Protein AF-A0A968HNG5-F1 (afdb_monomer)

Structure (mmCIF, N/CA/C/O backbone):
data_AF-A0A968HNG5-F1
#
_entry.id   AF-A0A968HNG5-F1
#
loop_
_atom_site.group_PDB
_atom_site.id
_atom_site.type_symbol
_atom_site.label_atom_id
_atom_site.label_alt_id
_atom_site.label_comp_id
_atom_site.label_asym_id
_atom_site.label_entity_id
_atom_site.label_seq_id
_atom_site.pdbx_PDB_ins_code
_atom_site.Cartn_x
_atom_site.Cartn_y
_atom_site.Cartn_z
_atom_site.occupancy
_atom_site.B_iso_or_equiv
_atom_site.auth_seq_id
_atom_site.auth_comp_id
_atom_site.auth_asym_id
_atom_site.auth_atom_id
_atom_site.pdbx_PDB_model_num
ATOM 1 N N . MET A 1 1 ? 0.577 -10.986 4.686 1.00 75.06 1 MET A N 1
ATOM 2 C CA . MET A 1 1 ? 0.244 -10.518 3.315 1.00 75.06 1 MET A CA 1
ATOM 3 C C . MET A 1 1 ? -0.273 -9.086 3.398 1.00 75.06 1 MET A C 1
ATOM 5 O O . MET A 1 1 ? -0.909 -8.774 4.394 1.00 75.06 1 MET A O 1
ATOM 9 N N . GLN A 1 2 ? 0.005 -8.209 2.430 1.00 82.81 2 GLN A N 1
ATOM 10 C CA . GLN A 1 2 ? -0.580 -6.858 2.382 1.00 82.81 2 GLN A CA 1
ATOM 11 C C . GLN A 1 2 ? -1.405 -6.693 1.110 1.00 82.81 2 GLN A C 1
ATOM 13 O O . GLN A 1 2 ? -0.966 -7.151 0.059 1.00 82.81 2 GLN A O 1
ATOM 18 N N . ALA A 1 3 ? -2.570 -6.056 1.202 1.00 82.12 3 ALA A N 1
ATOM 19 C CA . ALA A 1 3 ? -3.468 -5.887 0.063 1.00 82.12 3 ALA A CA 1
ATOM 20 C C . ALA A 1 3 ? -4.192 -4.529 0.092 1.00 82.12 3 ALA A C 1
ATOM 22 O O . ALA A 1 3 ? -4.273 -3.874 1.137 1.00 82.12 3 ALA A O 1
ATOM 23 N N . ASP A 1 4 ? -4.673 -4.080 -1.067 1.00 80.81 4 ASP A N 1
ATOM 24 C CA . ASP A 1 4 ? -5.430 -2.828 -1.187 1.00 80.81 4 ASP A CA 1
ATOM 25 C C . ASP A 1 4 ? -6.896 -2.983 -0.765 1.00 80.81 4 ASP A C 1
ATOM 27 O O . ASP A 1 4 ? -7.401 -4.080 -0.557 1.00 80.81 4 ASP A O 1
ATOM 31 N N . THR A 1 5 ? -7.579 -1.850 -0.713 1.00 80.50 5 THR A N 1
ATOM 32 C CA . THR A 1 5 ? -9.015 -1.658 -0.534 1.00 80.50 5 THR A CA 1
ATOM 33 C C . THR A 1 5 ? -9.862 -2.527 -1.456 1.00 80.50 5 THR A C 1
ATOM 35 O O . THR A 1 5 ? -10.917 -2.994 -1.036 1.00 80.50 5 THR A O 1
ATOM 38 N N . GLU A 1 6 ? -9.397 -2.799 -2.676 1.00 81.62 6 GLU A N 1
ATOM 39 C CA . GLU A 1 6 ? -10.088 -3.685 -3.624 1.00 81.62 6 GLU A CA 1
ATOM 40 C C . GLU A 1 6 ? -10.152 -5.141 -3.137 1.00 81.62 6 GLU A C 1
ATOM 42 O O . GLU A 1 6 ? -11.117 -5.850 -3.411 1.00 81.62 6 GLU A O 1
ATOM 47 N N . PHE A 1 7 ? -9.189 -5.565 -2.316 1.00 80.31 7 PHE A N 1
ATOM 48 C CA . PHE A 1 7 ? -9.196 -6.865 -1.642 1.00 80.31 7 PHE A CA 1
ATOM 49 C C . PHE A 1 7 ? -9.997 -6.837 -0.329 1.00 80.31 7 PHE A C 1
ATOM 51 O O . PHE A 1 7 ? -9.948 -7.774 0.461 1.00 80.31 7 PHE A O 1
ATOM 58 N N . GLY A 1 8 ? -10.759 -5.769 -0.077 1.00 79.56 8 GLY A N 1
ATOM 59 C CA . GLY A 1 8 ? -11.612 -5.603 1.098 1.00 79.56 8 GLY A CA 1
ATOM 60 C C . GLY A 1 8 ? -12.911 -6.424 1.078 1.00 79.56 8 GLY A C 1
ATOM 61 O O . GLY A 1 8 ? -13.819 -6.143 1.863 1.00 79.56 8 GLY A O 1
ATOM 62 N N . THR A 1 9 ? -13.050 -7.386 0.164 1.00 86.50 9 THR A N 1
ATOM 63 C CA . THR A 1 9 ? -14.263 -8.191 -0.021 1.00 86.50 9 THR A CA 1
ATOM 64 C C . THR A 1 9 ? -14.386 -9.300 1.023 1.00 86.50 9 THR A C 1
ATOM 66 O O . THR A 1 9 ? -13.401 -9.876 1.479 1.00 86.50 9 THR A O 1
ATOM 69 N N . VAL A 1 10 ? -15.629 -9.641 1.381 1.00 87.62 10 VAL A N 1
ATOM 70 C CA . VAL A 1 10 ? -15.931 -10.715 2.347 1.00 87.62 10 VAL A CA 1
ATOM 71 C C . VAL A 1 10 ? -15.349 -12.053 1.886 1.00 87.62 10 VAL A C 1
ATOM 73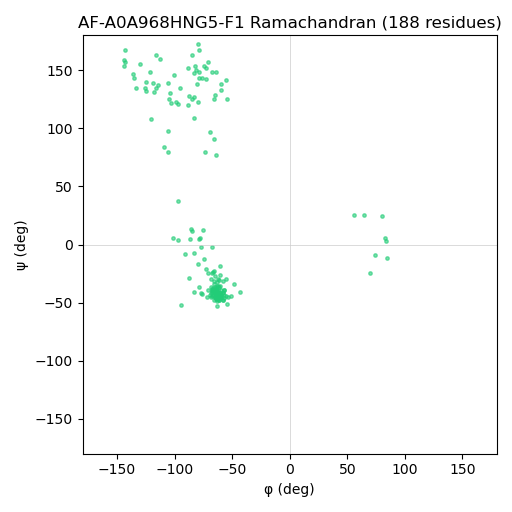 O O . VAL A 1 10 ? -14.747 -12.774 2.675 1.00 87.62 10 VAL A O 1
ATOM 76 N N . SER A 1 11 ? -15.467 -12.360 0.591 1.00 88.50 11 SER A N 1
ATOM 77 C CA . SER A 1 11 ? -14.929 -13.587 -0.000 1.00 88.50 11 SER A CA 1
ATOM 78 C C . SER A 1 11 ? -13.412 -13.697 0.156 1.00 88.50 11 SER A C 1
ATOM 80 O O . SER A 1 11 ? -12.921 -14.771 0.501 1.00 88.50 11 SER A O 1
ATOM 82 N N . PHE A 1 12 ? -12.674 -12.598 -0.033 1.00 89.06 12 PHE A N 1
ATOM 83 C CA . PHE A 1 12 ? -11.226 -12.567 0.167 1.00 89.06 12 PHE A CA 1
ATOM 84 C C . PHE A 1 12 ? -10.859 -12.849 1.624 1.00 89.06 12 PHE A C 1
ATOM 86 O O . PHE A 1 12 ? -10.023 -13.710 1.897 1.00 89.06 12 PHE A O 1
ATOM 93 N N . PHE A 1 13 ? -11.516 -12.166 2.563 1.00 88.56 13 PHE A N 1
ATOM 94 C CA . PHE A 1 13 ? -11.281 -12.364 3.990 1.00 88.56 13 PHE A CA 1
ATOM 95 C C . PHE A 1 13 ? -11.571 -13.804 4.422 1.00 88.56 13 PHE A C 1
ATOM 97 O O . PHE A 1 13 ? -10.713 -14.413 5.059 1.00 88.56 13 PHE A O 1
ATOM 104 N N . ASN A 1 14 ? -12.692 -14.381 3.986 1.00 88.81 14 ASN A N 1
ATOM 105 C CA . ASN A 1 14 ? -13.047 -15.766 4.293 1.00 88.81 14 ASN A CA 1
ATOM 106 C C . ASN A 1 14 ? -12.047 -16.768 3.695 1.00 88.81 14 ASN A C 1
ATOM 108 O O . ASN A 1 14 ? -11.655 -17.721 4.366 1.00 88.81 14 ASN A O 1
ATOM 112 N N . ALA A 1 15 ? -11.601 -16.560 2.453 1.00 89.25 15 ALA A N 1
ATOM 113 C CA . ALA A 1 15 ? -10.604 -17.422 1.814 1.00 89.25 15 ALA A CA 1
ATOM 114 C C . ALA A 1 15 ? -9.261 -17.385 2.558 1.00 89.25 15 ALA A C 1
ATOM 116 O O . ALA A 1 15 ? -8.651 -18.418 2.836 1.00 89.25 15 ALA A O 1
ATOM 117 N N . VAL A 1 16 ? -8.823 -16.187 2.932 1.00 89.19 16 VAL A N 1
ATOM 118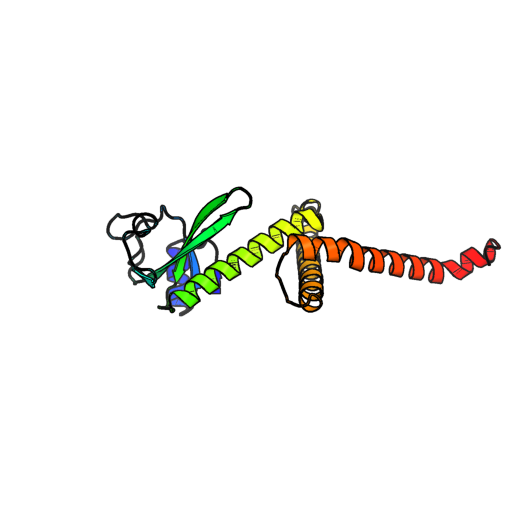 C CA . VAL A 1 16 ? -7.582 -15.971 3.671 1.00 89.19 16 VAL A CA 1
ATOM 119 C C . VAL A 1 16 ? -7.664 -16.540 5.092 1.00 89.19 16 VAL A C 1
ATOM 121 O O . VAL A 1 16 ? -6.702 -17.158 5.553 1.00 89.19 16 VAL A O 1
ATOM 124 N N . HIS A 1 17 ? -8.800 -16.367 5.767 1.00 86.00 17 HIS A N 1
ATOM 125 C CA . HIS A 1 17 ? -9.032 -16.907 7.102 1.00 86.00 17 HIS A CA 1
ATOM 126 C C . HIS A 1 17 ? -8.988 -18.439 7.100 1.00 86.00 17 HIS A C 1
ATOM 128 O O . HIS A 1 17 ? -8.271 -19.020 7.911 1.00 86.00 17 HIS A O 1
ATOM 134 N N . LYS A 1 18 ? -9.633 -19.093 6.119 1.00 87.75 18 LYS A N 1
ATOM 135 C CA . LYS A 1 18 ? -9.543 -20.553 5.919 1.00 87.75 18 LYS A CA 1
ATOM 136 C C . LYS A 1 18 ? -8.104 -21.033 5.734 1.00 87.75 18 LYS A C 1
ATOM 138 O O . LY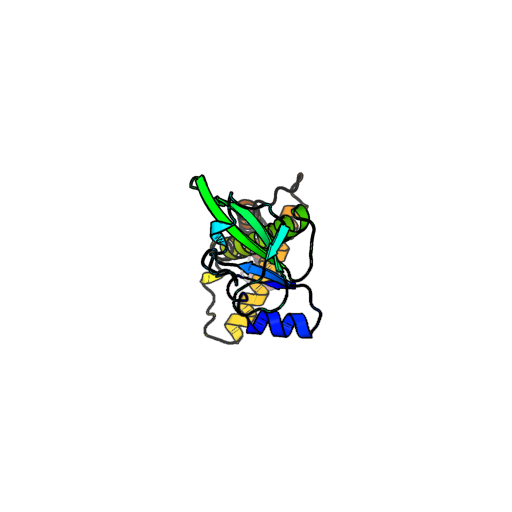S A 1 18 ? -7.728 -22.070 6.265 1.00 87.75 18 LYS A O 1
ATOM 143 N N . GLY A 1 19 ? -7.288 -20.270 5.011 1.00 85.44 19 GLY A N 1
ATOM 144 C CA . GLY A 1 19 ? -5.871 -20.580 4.821 1.00 85.44 19 GLY A CA 1
ATOM 145 C C . GLY A 1 19 ? -4.964 -20.215 6.005 1.00 85.44 19 GLY A C 1
ATOM 146 O O . GLY A 1 19 ? -3.751 -20.332 5.875 1.00 85.44 19 GLY A O 1
ATOM 147 N N . SER A 1 20 ? -5.507 -19.742 7.136 1.00 85.56 20 SER A N 1
ATOM 148 C CA . SER A 1 20 ? -4.741 -19.269 8.302 1.00 85.56 20 SER A CA 1
ATOM 149 C C . SER A 1 20 ? -3.723 -18.159 7.991 1.00 85.56 20 SER A C 1
ATOM 151 O O . SER A 1 20 ? -2.743 -17.964 8.720 1.00 85.56 20 SER A O 1
ATOM 153 N N . TRP A 1 21 ? -3.947 -17.382 6.926 1.00 87.00 21 TRP A N 1
ATOM 154 C CA . TRP A 1 21 ? -3.068 -16.263 6.594 1.00 87.00 21 TRP A CA 1
ATOM 155 C C . TRP A 1 21 ? -3.429 -15.024 7.416 1.00 87.00 21 TRP A C 1
ATOM 157 O O . TRP A 1 21 ? -4.569 -14.807 7.830 1.00 87.00 21 TRP A O 1
ATOM 167 N N . ARG A 1 22 ? -2.429 -14.164 7.626 1.00 89.44 22 ARG A N 1
ATOM 168 C CA . ARG A 1 22 ? -2.565 -12.889 8.344 1.00 89.44 22 ARG A CA 1
ATOM 169 C C . ARG A 1 22 ? -2.451 -11.736 7.338 1.00 89.44 22 ARG A C 1
ATOM 171 O O . ARG A 1 22 ? -1.335 -11.259 7.075 1.00 89.44 22 ARG A O 1
ATOM 178 N N . PRO A 1 23 ? -3.545 -11.350 6.655 1.00 89.06 23 PRO A N 1
ATOM 179 C CA . PRO A 1 23 ? -3.532 -10.246 5.726 1.00 89.06 23 PRO A CA 1
ATOM 180 C C . PRO A 1 23 ? -3.667 -8.933 6.494 1.00 89.06 23 PRO A C 1
ATOM 182 O O . PRO A 1 23 ? -4.312 -8.848 7.538 1.00 89.06 23 PRO A O 1
ATOM 185 N N . VAL A 1 24 ? -3.071 -7.897 5.927 1.00 89.75 24 VAL A N 1
ATOM 186 C CA . VAL A 1 24 ? -3.254 -6.512 6.329 1.00 89.75 24 VAL A CA 1
ATOM 187 C C . VAL A 1 24 ? -3.783 -5.780 5.108 1.00 89.75 24 VAL A C 1
ATOM 189 O O . VAL A 1 24 ? -3.068 -5.612 4.120 1.00 89.75 24 VAL A O 1
ATOM 192 N N . VAL A 1 25 ? -5.056 -5.409 5.151 1.00 90.25 25 VAL A N 1
ATOM 193 C CA . VAL A 1 25 ? -5.812 -4.935 3.989 1.00 90.25 25 VAL A CA 1
ATOM 194 C C . VAL A 1 25 ? -6.225 -3.487 4.217 1.00 90.25 25 VAL A C 1
ATOM 196 O O . VAL A 1 25 ? -6.675 -3.128 5.308 1.00 90.25 25 VAL A O 1
ATOM 199 N N . GLY A 1 26 ? -6.049 -2.637 3.207 1.00 89.88 26 GLY A N 1
ATOM 200 C CA . GLY A 1 26 ? -6.643 -1.300 3.210 1.00 89.88 26 GLY A CA 1
ATOM 201 C C . GLY A 1 26 ? -8.171 -1.386 3.202 1.00 89.88 26 GLY A C 1
ATOM 202 O O . GLY A 1 26 ? -8.733 -2.321 2.648 1.00 89.88 26 GLY A O 1
ATOM 203 N N . MET A 1 27 ? -8.867 -0.431 3.810 1.00 88.81 27 MET A N 1
ATOM 204 C CA . MET A 1 27 ? -10.325 -0.356 3.699 1.00 88.81 27 MET A CA 1
ATOM 205 C C . MET A 1 27 ? -10.821 1.062 3.455 1.00 88.81 27 MET A C 1
ATOM 207 O O . MET A 1 27 ? -10.262 2.041 3.954 1.00 88.81 27 MET A O 1
ATOM 211 N N . GLY A 1 28 ? -11.910 1.151 2.691 1.00 88.00 28 GLY A N 1
ATOM 212 C CA . GLY A 1 28 ? -12.651 2.388 2.496 1.00 88.00 28 GLY A CA 1
ATOM 213 C C . GLY A 1 28 ? -13.432 2.748 3.7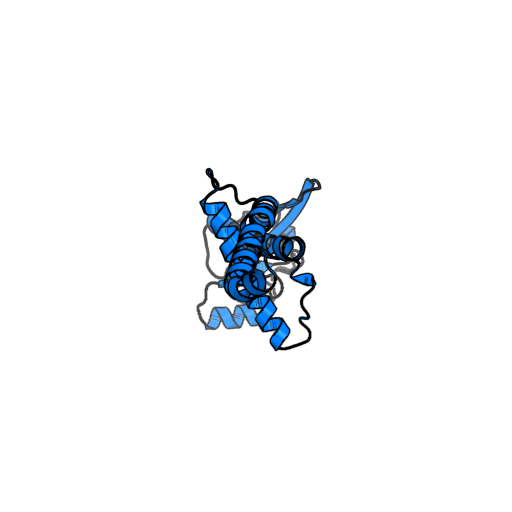58 1.00 88.00 28 GLY A C 1
ATOM 214 O O . GLY A 1 28 ? -13.993 1.872 4.416 1.00 88.00 28 GLY A O 1
ATOM 215 N N . GLY A 1 29 ? -13.501 4.042 4.078 1.00 86.56 29 GLY A N 1
ATOM 216 C CA . GLY A 1 29 ? -14.228 4.539 5.255 1.00 86.56 29 GLY A CA 1
ATOM 217 C C . GLY A 1 29 ? -15.727 4.216 5.240 1.00 86.56 29 GLY A C 1
ATOM 218 O O . GLY A 1 29 ? -16.323 4.040 6.297 1.00 86.56 29 GLY A O 1
ATOM 219 N N . ASN A 1 30 ? -16.309 4.046 4.050 1.00 88.56 30 ASN A N 1
ATOM 220 C CA . ASN A 1 30 ? -17.729 3.734 3.858 1.00 88.56 30 ASN A CA 1
ATOM 221 C C . AS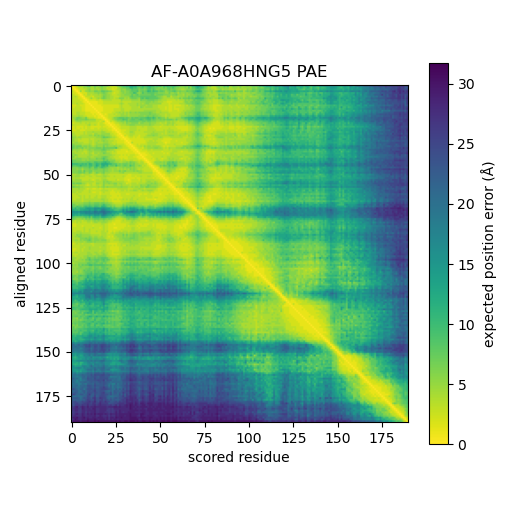N A 1 30 ? -18.068 2.258 4.141 1.00 88.56 30 ASN A C 1
ATOM 223 O O . ASN A 1 30 ? -19.223 1.853 4.007 1.00 88.56 30 ASN A O 1
ATOM 227 N N . ARG A 1 31 ? -17.077 1.415 4.475 1.00 89.31 31 ARG A N 1
ATOM 228 C CA . ARG A 1 31 ? -17.337 0.014 4.817 1.00 89.31 31 ARG A CA 1
ATOM 229 C C . ARG A 1 31 ? -18.164 -0.048 6.100 1.00 89.31 31 ARG A C 1
ATOM 231 O O . ARG A 1 31 ? -17.775 0.527 7.114 1.00 89.31 31 ARG A O 1
ATOM 238 N N . LYS A 1 32 ? -19.270 -0.790 6.053 1.00 91.94 32 LYS A N 1
ATOM 239 C CA . LYS A 1 32 ? -20.154 -0.984 7.202 1.00 91.94 32 LYS A CA 1
ATOM 240 C C . LYS A 1 32 ? -19.625 -2.044 8.167 1.00 91.94 32 LYS A C 1
ATOM 242 O O . LYS A 1 32 ? -19.140 -3.104 7.754 1.00 91.94 32 LYS A O 1
ATOM 247 N N . LEU A 1 33 ? -19.749 -1.740 9.449 1.00 90.94 33 LEU A N 1
ATOM 248 C CA . LEU A 1 33 ? -19.638 -2.674 10.560 1.00 90.94 33 LEU A CA 1
ATOM 249 C C . LEU A 1 33 ? -20.944 -3.476 10.696 1.00 90.94 33 LEU A C 1
ATOM 251 O O . LEU A 1 33 ? -21.959 -3.126 10.089 1.00 90.94 33 LEU A O 1
ATOM 255 N N . GLN A 1 34 ? -20.933 -4.550 11.487 1.00 89.56 34 GLN A N 1
ATOM 256 C CA . GLN A 1 34 ? -22.157 -5.309 11.782 1.00 89.56 34 GLN A CA 1
ATOM 257 C C . GLN A 1 34 ? -23.213 -4.476 12.525 1.00 89.56 34 GLN A C 1
ATOM 259 O O . GLN A 1 34 ? -24.403 -4.689 12.327 1.00 89.56 34 GLN A O 1
ATOM 264 N N . ASP A 1 35 ? -22.790 -3.498 13.327 1.00 85.94 35 ASP A N 1
ATOM 265 C CA . ASP A 1 35 ? -23.676 -2.598 14.078 1.00 85.94 35 ASP A CA 1
ATOM 266 C C . ASP A 1 35 ? -24.303 -1.480 13.217 1.00 85.94 35 ASP A C 1
ATOM 268 O O . ASP A 1 35 ? -24.975 -0.590 13.732 1.00 85.94 35 ASP A O 1
ATOM 272 N N . GLY A 1 36 ? -24.075 -1.504 11.899 1.00 86.38 36 GLY A N 1
ATOM 273 C CA . GLY A 1 36 ? -24.612 -0.533 10.949 1.00 86.38 36 GLY A CA 1
ATOM 274 C C . GLY A 1 36 ? -23.794 0.753 10.808 1.00 86.38 36 GLY A C 1
ATOM 275 O O . GLY A 1 36 ? -24.015 1.486 9.840 1.00 86.38 36 GLY A O 1
ATOM 276 N N . ARG A 1 37 ? -22.817 1.012 11.690 1.00 89.88 37 ARG A N 1
ATOM 277 C CA . ARG A 1 37 ? -21.915 2.168 11.573 1.00 89.88 37 ARG A CA 1
ATOM 278 C C . ARG A 1 37 ? -20.939 1.997 10.415 1.00 89.88 37 ARG A C 1
ATOM 280 O O . ARG A 1 37 ? -20.626 0.882 9.991 1.00 89.88 37 ARG A O 1
ATOM 287 N N . CYS A 1 38 ? -20.414 3.105 9.913 1.00 91.19 38 CYS A N 1
ATOM 288 C CA . CYS A 1 38 ? -19.328 3.104 8.946 1.00 91.19 38 CYS A CA 1
ATOM 289 C C . CYS A 1 38 ? -17.969 3.094 9.655 1.00 91.19 38 CYS A C 1
ATOM 291 O O . CYS A 1 38 ? -17.789 3.632 10.746 1.00 91.19 38 CYS A O 1
ATOM 293 N N . LEU A 1 39 ? -16.959 2.538 8.990 1.00 88.50 39 LEU A N 1
ATOM 294 C CA . LEU A 1 39 ? -15.577 2.528 9.471 1.00 88.50 39 LEU A CA 1
ATOM 295 C C . LEU A 1 39 ? -15.040 3.947 9.726 1.00 88.50 39 LEU A C 1
ATOM 297 O O . LEU A 1 39 ? -14.235 4.151 10.634 1.00 88.50 39 LEU A O 1
ATOM 301 N N . GLN A 1 40 ? -15.517 4.932 8.959 1.00 90.19 40 GLN A N 1
ATOM 302 C CA . GLN A 1 40 ? -15.206 6.344 9.171 1.00 90.19 40 GLN A CA 1
ATOM 303 C C . GLN A 1 40 ? -15.681 6.877 10.526 1.00 90.19 40 GLN A C 1
ATOM 305 O O . GLN A 1 40 ? -15.018 7.747 11.081 1.00 90.19 40 GLN A O 1
ATOM 310 N N . ASP A 1 41 ? -16.769 6.340 11.082 1.00 88.44 41 ASP A N 1
ATOM 311 C CA . ASP A 1 41 ? -17.356 6.827 12.334 1.00 88.44 41 ASP A CA 1
ATOM 312 C C . ASP A 1 41 ? -16.455 6.475 13.527 1.00 88.44 41 ASP A C 1
ATOM 314 O O . ASP A 1 41 ? -16.415 7.182 14.528 1.00 88.44 41 ASP A O 1
ATOM 318 N N . LEU A 1 42 ? -15.624 5.433 13.385 1.00 86.62 42 LEU A N 1
ATOM 319 C CA . LEU A 1 42 ? -14.595 5.078 14.366 1.00 86.62 42 LEU A CA 1
ATOM 320 C C . LEU A 1 42 ? -13.498 6.147 14.476 1.00 86.62 42 LEU A C 1
ATOM 322 O O . LEU A 1 42 ? -12.804 6.235 15.494 1.00 86.62 42 LEU A O 1
ATOM 326 N N . TYR A 1 43 ? -13.312 6.970 13.442 1.00 85.00 43 TYR A N 1
ATOM 327 C CA . TYR A 1 43 ? -12.318 8.031 13.460 1.00 85.00 43 TYR A CA 1
ATOM 328 C C . TYR A 1 43 ? -12.687 9.094 14.502 1.00 85.00 43 TYR A C 1
ATOM 330 O O . TYR A 1 43 ? -13.766 9.670 14.468 1.00 85.00 43 TYR A O 1
ATOM 338 N N . ARG A 1 44 ? -11.755 9.384 15.422 1.00 81.38 44 ARG A N 1
ATOM 339 C CA . ARG A 1 44 ? -11.904 10.286 16.591 1.00 81.38 44 ARG A CA 1
ATOM 340 C C . ARG A 1 44 ? -12.823 9.781 17.708 1.00 81.38 44 ARG A C 1
ATOM 342 O O . ARG A 1 44 ? -12.599 10.189 18.840 1.00 81.38 44 ARG A O 1
ATOM 349 N N . GLN A 1 45 ? -13.778 8.898 17.426 1.00 82.88 45 GLN A N 1
ATOM 350 C CA . GLN A 1 45 ? -14.687 8.349 18.442 1.00 82.88 45 GLN A CA 1
ATOM 351 C C . GLN A 1 45 ? -14.130 7.097 19.136 1.00 82.88 45 GLN A C 1
ATOM 353 O O . GLN A 1 45 ? -14.442 6.844 20.296 1.00 82.88 45 GLN A O 1
ATOM 358 N N . ALA A 1 46 ? -13.288 6.314 18.451 1.00 84.69 46 ALA A N 1
ATOM 359 C CA . ALA A 1 46 ? -12.745 5.060 18.967 1.00 84.69 46 ALA A CA 1
ATOM 360 C C . ALA A 1 46 ? -11.217 5.092 19.142 1.00 84.69 46 ALA A C 1
ATOM 362 O O . ALA A 1 46 ? -10.498 5.913 18.561 1.00 84.69 46 ALA A O 1
ATOM 363 N N . LYS A 1 47 ? -10.698 4.140 19.927 1.00 86.00 47 LYS A N 1
ATOM 364 C CA . LYS A 1 47 ? -9.254 3.886 20.036 1.00 86.00 47 LYS A CA 1
ATOM 365 C C . LYS A 1 47 ? -8.768 3.079 18.830 1.00 86.00 47 LYS A C 1
ATOM 367 O O . LYS A 1 47 ? -9.449 2.181 18.343 1.00 86.00 47 LYS A O 1
ATOM 372 N N . ARG A 1 48 ? -7.559 3.382 18.352 1.00 86.69 48 ARG A N 1
ATOM 373 C CA . ARG A 1 48 ? -6.898 2.585 17.304 1.00 86.69 48 ARG A CA 1
ATOM 374 C C . ARG A 1 48 ? -6.541 1.196 17.836 1.00 86.69 48 ARG A C 1
ATOM 376 O O . ARG A 1 48 ? -6.194 1.069 19.005 1.00 86.69 48 ARG A O 1
ATOM 383 N N . GLY A 1 49 ? -6.552 0.189 16.963 1.00 84.69 49 GLY A N 1
ATOM 384 C CA . GLY A 1 49 ? -6.312 -1.213 17.329 1.00 84.69 49 GLY A CA 1
ATOM 385 C C . GLY A 1 49 ? -7.546 -1.929 17.865 1.00 84.69 49 GLY A C 1
ATOM 386 O O . GLY A 1 49 ? -7.435 -3.077 18.284 1.00 84.69 49 GLY A O 1
ATOM 387 N N . LEU A 1 50 ? -8.706 -1.266 17.846 1.00 88.81 50 LEU A N 1
ATOM 388 C CA . LEU A 1 50 ? -9.979 -1.861 18.224 1.00 88.81 50 LEU A CA 1
ATOM 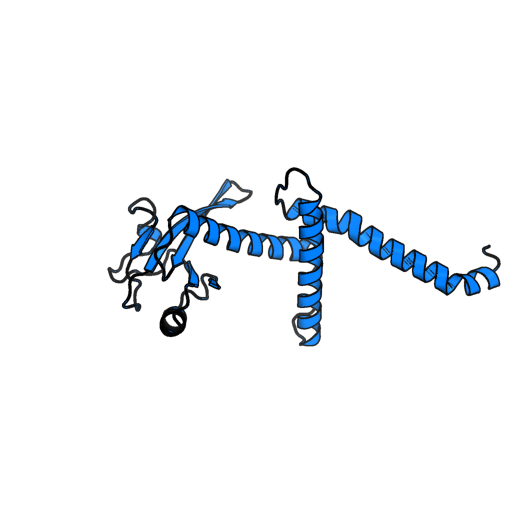389 C C . LEU A 1 50 ? -10.289 -3.062 17.325 1.00 88.81 50 LEU A C 1
ATOM 391 O O . LEU A 1 50 ? -10.085 -3.009 16.109 1.00 88.81 50 LEU A O 1
ATOM 395 N N . GLN A 1 51 ? -10.796 -4.128 17.933 1.00 91.19 51 GLN A N 1
ATOM 396 C CA . GLN A 1 51 ? -11.386 -5.242 17.208 1.00 91.19 51 GLN A CA 1
ATOM 397 C C . GLN A 1 51 ? -12.849 -4.934 16.905 1.00 91.19 51 GLN A C 1
ATOM 399 O O . GLN A 1 51 ? -13.617 -4.610 17.807 1.00 91.19 51 GLN A O 1
ATOM 404 N N . VAL A 1 52 ? -13.223 -5.018 15.633 1.00 89.81 52 VAL A N 1
ATOM 405 C CA . VAL A 1 52 ? -14.587 -4.765 15.165 1.00 89.81 52 VAL A CA 1
ATOM 406 C C . VAL A 1 52 ? -15.057 -5.910 14.285 1.00 89.81 52 VAL A C 1
ATOM 408 O O . VAL A 1 52 ? -14.251 -6.591 13.650 1.00 89.81 52 VAL A O 1
ATOM 411 N N . TYR A 1 53 ? -16.370 -6.086 14.214 1.00 91.88 53 TYR A N 1
ATOM 412 C CA . TYR A 1 53 ? -17.001 -7.020 13.293 1.00 91.88 53 TYR A CA 1
ATOM 413 C C . TYR A 1 53 ? -17.455 -6.258 12.054 1.00 91.88 53 TYR A C 1
ATOM 415 O O . TYR A 1 53 ? -18.226 -5.299 12.144 1.00 91.88 53 TYR A O 1
ATOM 423 N N . LEU A 1 54 ? -16.951 -6.659 10.890 1.00 90.00 54 LEU A N 1
ATOM 424 C CA . LEU A 1 54 ? -17.375 -6.075 9.622 1.00 90.00 54 LEU A CA 1
ATOM 425 C C . LEU A 1 54 ? -18.655 -6.746 9.135 1.00 90.00 54 LEU A C 1
ATOM 427 O O . LEU A 1 54 ? -18.845 -7.944 9.326 1.00 90.00 54 LEU A O 1
ATOM 431 N N . GLY A 1 55 ? -19.512 -5.989 8.448 1.00 87.56 55 GLY A N 1
ATOM 432 C CA . GLY A 1 55 ? -20.711 -6.555 7.834 1.00 87.56 55 GLY A CA 1
ATOM 433 C C . GLY A 1 55 ? -20.352 -7.722 6.905 1.00 87.56 55 GLY A C 1
ATOM 434 O O . GLY A 1 55 ? -19.516 -7.565 6.006 1.00 87.56 55 GLY A O 1
ATOM 435 N N . GLY A 1 56 ? -20.966 -8.883 7.146 1.00 85.88 56 GLY A N 1
ATOM 436 C CA . GLY A 1 56 ? -20.749 -10.122 6.392 1.00 85.88 56 GLY A CA 1
ATOM 437 C C . GLY A 1 56 ? -19.550 -10.973 6.829 1.00 85.88 56 GLY A C 1
ATOM 438 O O . GLY A 1 56 ? -19.290 -11.981 6.184 1.00 85.88 56 GLY A O 1
ATOM 439 N N . ILE A 1 57 ? -18.822 -10.589 7.882 1.00 89.19 57 ILE A N 1
ATOM 440 C CA . ILE A 1 57 ? -17.725 -11.376 8.466 1.00 89.19 57 ILE A CA 1
ATOM 441 C C . ILE A 1 57 ? -18.104 -11.723 9.906 1.00 89.19 57 ILE A C 1
ATOM 443 O O . ILE A 1 57 ? -18.527 -10.844 10.654 1.00 89.19 57 ILE A O 1
ATOM 447 N N . ASP A 1 58 ? -17.973 -12.990 10.279 1.00 89.06 58 ASP A N 1
ATOM 448 C CA . ASP A 1 58 ? -18.390 -13.574 11.561 1.00 89.06 58 ASP A CA 1
ATOM 449 C C . ASP A 1 58 ? -17.295 -13.564 12.641 1.00 89.06 58 ASP A C 1
ATOM 451 O O . ASP A 1 58 ? -17.573 -13.822 13.809 1.00 89.06 58 ASP A O 1
ATOM 455 N N . TYR A 1 59 ? -16.065 -13.197 12.286 1.00 89.00 59 TYR A N 1
ATOM 456 C CA . TYR A 1 59 ? -14.948 -13.043 13.217 1.00 89.00 59 TYR A CA 1
ATOM 457 C C . TYR A 1 59 ? -14.494 -11.587 13.367 1.00 89.00 59 TYR A C 1
ATOM 459 O O . TYR A 1 59 ? -14.736 -10.722 12.518 1.00 89.00 59 TYR A O 1
ATOM 467 N N . SER A 1 60 ? -13.805 -11.315 14.475 1.00 90.38 60 SER A N 1
ATOM 468 C CA . SER A 1 60 ? -13.313 -9.979 14.781 1.00 90.38 60 SER A CA 1
ATOM 469 C C . SER A 1 60 ? -12.076 -9.627 13.950 1.00 90.38 60 SER A C 1
ATOM 471 O O . SER A 1 60 ? -11.209 -10.454 13.660 1.00 90.38 60 SER A O 1
ATOM 473 N N . LEU A 1 61 ? -11.994 -8.360 13.553 1.00 91.06 61 LEU A N 1
ATOM 474 C CA . LEU A 1 61 ? -10.895 -7.811 12.774 1.00 91.06 61 LEU A CA 1
ATOM 475 C C . LEU A 1 61 ? -10.298 -6.610 13.499 1.00 91.06 61 LEU A C 1
ATOM 477 O O . LEU A 1 61 ? -11.013 -5.704 13.925 1.00 91.06 61 LEU A O 1
ATOM 481 N N . SER A 1 62 ? -8.974 -6.569 13.616 1.00 91.81 62 SER A N 1
ATOM 482 C CA . SER A 1 62 ? -8.268 -5.441 14.218 1.00 91.81 62 SER A CA 1
ATOM 483 C C . SER A 1 62 ? -8.143 -4.291 13.230 1.00 91.81 62 SER A C 1
ATOM 485 O O . SER A 1 62 ? -7.555 -4.439 12.158 1.00 91.81 62 SER A O 1
ATOM 487 N N . VAL A 1 63 ? -8.656 -3.125 13.619 1.00 91.56 63 VAL A N 1
ATOM 488 C CA . VAL A 1 63 ? -8.722 -1.929 12.779 1.00 91.56 63 VAL A CA 1
ATOM 489 C C . VAL A 1 63 ? -7.839 -0.820 13.331 1.00 91.56 63 VAL A C 1
ATOM 491 O O . VAL A 1 63 ? -7.815 -0.519 14.524 1.00 91.56 63 VAL A O 1
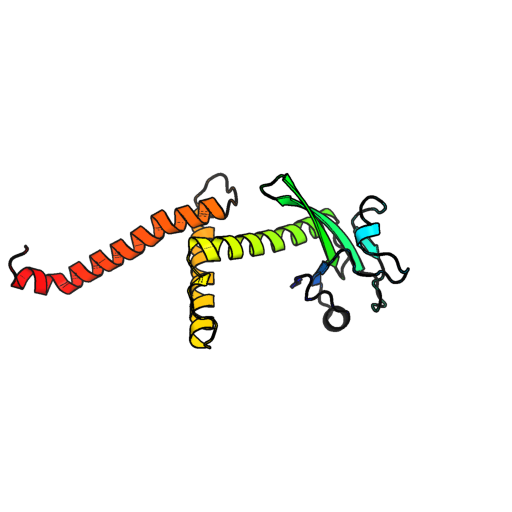ATOM 494 N N . SER A 1 64 ? -7.116 -0.158 12.436 1.00 92.25 64 SER A N 1
ATOM 495 C CA . SER A 1 64 ? -6.393 1.074 12.732 1.00 92.25 64 SER A CA 1
ATOM 496 C C . SER A 1 64 ? -6.445 2.021 11.540 1.00 92.25 64 SER A C 1
ATOM 498 O O . SER A 1 64 ? -6.843 1.652 10.437 1.00 92.25 64 SER A O 1
ATOM 500 N N . TRP A 1 65 ? -6.048 3.267 11.760 1.00 91.25 65 TRP A N 1
ATOM 501 C CA . TRP A 1 65 ? -6.067 4.305 10.739 1.00 91.25 65 TRP A CA 1
ATOM 502 C C . TRP A 1 65 ? -4.878 5.244 10.868 1.00 91.25 65 TRP A C 1
ATOM 504 O O . TRP A 1 65 ? -4.330 5.462 11.954 1.00 91.25 65 TRP A O 1
ATOM 514 N N . PHE A 1 66 ? -4.494 5.845 9.747 1.00 89.44 66 PHE A N 1
ATOM 515 C CA . PHE A 1 66 ? -3.466 6.875 9.694 1.00 89.44 66 PHE A CA 1
ATOM 516 C C . PHE A 1 66 ? -3.812 7.944 8.660 1.00 89.44 66 PHE A C 1
ATOM 518 O O . PHE A 1 66 ? -4.590 7.717 7.737 1.00 89.44 66 PHE A O 1
ATOM 525 N N . CYS A 1 67 ? -3.228 9.128 8.844 1.00 86.12 67 CYS A N 1
ATOM 526 C CA . CYS A 1 67 ? -3.376 10.239 7.916 1.00 86.12 67 CYS A CA 1
ATOM 527 C C . CYS A 1 67 ? -2.102 10.383 7.084 1.00 86.12 67 CYS A C 1
ATOM 529 O O . CYS A 1 67 ? -1.001 10.455 7.643 1.00 86.12 67 CYS A O 1
ATOM 531 N N . LEU A 1 68 ? -2.264 10.464 5.769 1.00 81.88 68 LEU A N 1
ATOM 532 C CA . LEU A 1 68 ? -1.209 10.843 4.836 1.00 81.88 68 LEU A CA 1
ATOM 533 C C . LEU A 1 68 ? -1.320 12.337 4.542 1.00 81.88 68 LEU A C 1
ATOM 535 O O . LEU A 1 68 ? -2.417 12.845 4.320 1.00 81.88 68 LEU A O 1
ATOM 539 N N . LYS A 1 69 ? -0.188 13.044 4.568 1.00 77.00 69 LYS A N 1
ATOM 540 C CA . LYS A 1 69 ? -0.114 14.445 4.140 1.00 77.00 69 LYS A CA 1
ATOM 541 C C . LYS A 1 69 ? 0.178 14.466 2.640 1.00 77.00 69 LYS A C 1
ATOM 543 O O . LYS A 1 69 ? 1.211 13.939 2.234 1.00 77.00 69 LYS A O 1
ATOM 548 N N . ARG A 1 70 ? -0.707 15.058 1.837 1.00 72.50 70 ARG A N 1
ATOM 549 C CA . ARG A 1 70 ? -0.432 15.363 0.425 1.00 72.50 70 ARG A CA 1
ATOM 550 C C . ARG A 1 70 ? 0.295 16.702 0.290 1.00 72.50 70 ARG A C 1
ATOM 552 O O . ARG A 1 70 ? 0.293 17.509 1.219 1.00 72.50 70 ARG A O 1
ATOM 559 N N . ALA A 1 71 ? 0.896 16.923 -0.880 1.00 61.31 71 ALA A N 1
ATOM 560 C CA . ALA A 1 71 ? 1.653 18.133 -1.208 1.00 61.31 71 ALA A CA 1
ATOM 561 C C . ALA A 1 71 ? 0.841 19.434 -1.023 1.00 61.31 71 ALA A C 1
ATOM 563 O O . ALA A 1 71 ? 1.405 20.447 -0.639 1.00 61.31 71 ALA A O 1
ATOM 564 N N . GLU A 1 72 ? -0.483 19.384 -1.198 1.00 68.88 72 GLU A N 1
ATOM 565 C CA . GLU A 1 72 ? -1.402 20.527 -1.032 1.00 68.88 72 GLU A CA 1
ATOM 566 C C . GLU A 1 72 ? -1.890 20.742 0.417 1.00 68.88 72 GLU A C 1
ATOM 568 O O . GLU A 1 72 ? -2.899 21.398 0.650 1.00 68.88 72 GLU A O 1
ATOM 573 N N . GLY A 1 73 ? -1.278 20.103 1.420 1.00 69.94 73 GLY A N 1
ATOM 574 C CA . GLY A 1 73 ? -1.740 20.184 2.815 1.00 69.94 73 GLY A CA 1
ATOM 575 C C . GLY A 1 73 ? -3.019 19.386 3.120 1.00 69.94 73 GLY A C 1
ATOM 576 O O . GLY A 1 73 ? -3.350 19.179 4.291 1.00 69.94 73 GLY A O 1
ATOM 577 N N . LYS A 1 74 ? -3.695 18.850 2.093 1.00 76.25 74 LYS A N 1
ATOM 578 C CA . LYS A 1 74 ? -4.812 17.905 2.234 1.00 76.25 74 LYS A CA 1
ATOM 579 C C . LYS A 1 74 ? -4.359 16.644 2.979 1.00 76.25 74 LYS A C 1
ATOM 581 O O . LYS A 1 74 ? -3.308 16.065 2.686 1.00 76.25 74 LYS A O 1
ATOM 586 N N . ARG A 1 75 ? -5.161 16.218 3.959 1.00 80.62 75 ARG A N 1
ATOM 587 C CA . ARG A 1 75 ? -4.938 14.989 4.731 1.00 80.62 75 ARG A CA 1
ATOM 588 C C . ARG A 1 75 ? -5.882 13.908 4.240 1.00 80.62 75 ARG A C 1
ATOM 590 O O . ARG A 1 75 ? -7.092 14.077 4.325 1.00 80.62 75 ARG A O 1
ATOM 597 N N . GLU A 1 76 ? -5.331 12.786 3.802 1.00 84.06 76 GLU A N 1
ATOM 598 C CA . GLU A 1 76 ? -6.136 11.618 3.454 1.00 84.06 76 GLU A CA 1
ATOM 599 C C . GLU A 1 76 ? -6.143 10.622 4.599 1.00 84.06 76 GLU A C 1
ATOM 601 O O . GLU A 1 76 ? -5.089 10.163 5.051 1.00 84.06 76 GLU A O 1
ATOM 606 N N . LEU A 1 77 ? -7.343 10.300 5.075 1.00 88.19 77 LEU A N 1
ATOM 607 C CA . LEU A 1 77 ? -7.557 9.276 6.081 1.00 88.19 77 LEU A CA 1
ATOM 608 C C . LEU A 1 77 ? -7.614 7.907 5.409 1.00 88.19 77 LEU A C 1
ATOM 610 O O . LEU A 1 77 ? -8.391 7.696 4.481 1.00 88.19 77 LEU A O 1
ATOM 614 N N . ARG A 1 78 ? -6.798 6.973 5.895 1.00 89.12 78 ARG A N 1
ATOM 615 C CA . ARG A 1 78 ? -6.762 5.597 5.400 1.00 89.12 78 ARG A CA 1
ATOM 616 C C . ARG A 1 78 ? -6.965 4.629 6.551 1.00 89.12 78 ARG A C 1
ATOM 618 O O . ARG A 1 78 ? -6.329 4.774 7.599 1.00 89.12 78 ARG A O 1
ATOM 625 N N . PHE A 1 79 ? -7.825 3.641 6.327 1.00 90.69 79 PHE A N 1
ATOM 626 C CA . PHE A 1 79 ? -8.084 2.558 7.264 1.00 90.69 79 PHE A CA 1
ATOM 627 C C . PHE A 1 79 ? -7.333 1.303 6.849 1.00 90.69 79 PHE A C 1
ATOM 629 O O . PHE A 1 79 ? -7.145 1.033 5.662 1.00 90.69 79 PHE A O 1
ATOM 636 N N . VAL A 1 80 ? -6.894 0.550 7.848 1.00 90.75 80 VAL A N 1
ATOM 637 C CA . VAL A 1 80 ? -6.196 -0.719 7.691 1.00 90.75 80 VAL A CA 1
ATOM 638 C C . VAL A 1 80 ? -6.798 -1.725 8.646 1.00 90.75 80 VAL A C 1
ATOM 640 O O . VAL A 1 80 ? -7.008 -1.428 9.823 1.00 90.75 80 VAL A O 1
ATOM 643 N N . VAL A 1 81 ? -7.038 -2.916 8.120 1.00 91.69 81 VAL A N 1
ATOM 644 C CA . VAL A 1 81 ? -7.712 -4.009 8.802 1.00 91.69 81 VAL A CA 1
ATOM 645 C C . VAL A 1 81 ? -6.828 -5.247 8.766 1.00 91.69 81 VAL A C 1
ATOM 647 O O . VAL A 1 81 ? -6.174 -5.522 7.760 1.00 91.69 81 VAL A O 1
ATOM 650 N N . SER A 1 82 ? -6.786 -5.985 9.869 1.00 91.81 82 SER A N 1
ATOM 651 C CA . SER A 1 82 ? -6.013 -7.217 10.012 1.00 91.81 82 SER A CA 1
ATOM 652 C C . SER A 1 82 ? -6.842 -8.302 10.682 1.00 91.81 82 SER A C 1
ATOM 654 O O . SER A 1 82 ? -7.588 -8.015 11.615 1.00 91.81 82 SER A O 1
ATOM 656 N N . THR A 1 83 ? -6.671 -9.553 10.250 1.00 89.31 83 THR A N 1
ATOM 657 C CA . THR A 1 83 ? -7.260 -10.718 10.942 1.00 89.31 83 THR A CA 1
ATOM 658 C C . THR A 1 83 ? -6.551 -11.038 12.253 1.00 89.31 83 THR A C 1
ATOM 660 O O . THR A 1 83 ? -7.122 -11.680 13.123 1.00 89.31 83 THR A O 1
ATOM 663 N N . TYR A 1 84 ? -5.306 -10.582 12.408 1.00 87.56 84 TYR A N 1
ATOM 664 C CA . TYR A 1 84 ? -4.514 -10.785 13.614 1.00 87.56 84 TYR A CA 1
ATOM 665 C C . TYR A 1 84 ? -4.419 -9.490 14.439 1.00 87.56 84 TYR A C 1
ATOM 667 O O . TYR A 1 84 ? -4.189 -8.424 13.844 1.00 87.56 84 TYR A O 1
ATOM 675 N N . PRO A 1 85 ? -4.518 -9.561 15.782 1.00 86.69 85 PRO A N 1
ATOM 676 C CA . PRO A 1 85 ? -4.370 -8.411 16.668 1.00 86.69 85 PRO A CA 1
ATOM 677 C C . PRO A 1 85 ? -2.916 -7.958 16.779 1.00 86.69 85 PRO A C 1
ATOM 679 O O . PRO A 1 85 ? -2.196 -8.256 17.729 1.00 86.69 85 PRO A O 1
ATOM 682 N N . TYR A 1 86 ? -2.464 -7.214 15.776 1.00 86.75 86 TYR A N 1
ATOM 683 C CA . TYR A 1 86 ? -1.181 -6.528 15.833 1.00 86.75 86 TYR A CA 1
ATOM 684 C C . TYR A 1 86 ? -1.239 -5.300 16.743 1.00 86.75 86 TYR A C 1
ATOM 686 O O . TYR A 1 86 ? -2.266 -4.631 16.855 1.00 86.75 86 TYR A O 1
ATOM 694 N N . SER A 1 87 ? -0.081 -4.933 17.297 1.00 88.44 87 SER A N 1
ATOM 695 C CA . SER A 1 87 ? 0.086 -3.629 17.938 1.00 88.44 87 SER A CA 1
ATOM 696 C C . SER A 1 87 ? -0.279 -2.499 16.971 1.00 88.44 87 SER A C 1
ATOM 698 O O . SER A 1 87 ? 0.058 -2.533 15.782 1.00 88.44 87 SER A O 1
ATOM 700 N N . VAL A 1 88 ? -0.932 -1.462 17.499 1.00 87.38 88 VAL A N 1
ATOM 701 C CA . VAL A 1 88 ? -1.377 -0.280 16.748 1.00 87.38 88 VAL A CA 1
ATOM 702 C C . VAL A 1 88 ? -0.244 0.329 15.928 1.00 87.38 88 VAL A C 1
ATOM 704 O O . VAL A 1 88 ? -0.431 0.674 14.760 1.00 87.38 88 VAL A O 1
ATOM 707 N N . THR A 1 89 ? 0.938 0.452 16.533 1.00 87.94 89 THR A N 1
ATOM 708 C CA . THR A 1 89 ? 2.122 1.036 15.895 1.00 87.94 89 THR A CA 1
ATOM 709 C C . THR A 1 89 ? 2.576 0.194 14.709 1.00 87.94 89 THR A C 1
ATOM 711 O O . THR A 1 89 ? 2.877 0.733 13.643 1.00 87.94 89 THR A O 1
ATOM 714 N N . TYR A 1 90 ? 2.557 -1.129 14.862 1.00 88.94 90 TYR A N 1
ATOM 715 C CA . TYR A 1 90 ? 2.928 -2.070 13.816 1.00 88.94 90 TYR A CA 1
ATOM 716 C C . TYR A 1 90 ? 1.924 -2.057 12.660 1.00 88.94 90 TYR A C 1
ATOM 718 O O . TYR A 1 90 ? 2.330 -1.951 11.504 1.00 88.94 90 TYR A O 1
ATOM 726 N N . LEU A 1 91 ? 0.621 -2.057 12.954 1.00 87.06 91 LEU A N 1
ATOM 727 C CA . LEU A 1 91 ? -0.428 -2.026 11.932 1.00 87.06 91 LEU A CA 1
ATOM 728 C C . LEU A 1 91 ? -0.382 -0.729 11.106 1.00 87.06 91 LEU A C 1
ATOM 730 O O . LEU A 1 91 ? -0.446 -0.764 9.878 1.00 87.06 91 LEU A O 1
ATOM 734 N N . VAL A 1 92 ? -0.170 0.417 11.764 1.00 88.50 92 VAL A N 1
ATOM 735 C CA . VAL A 1 92 ? 0.038 1.706 11.082 1.00 88.50 92 VAL A CA 1
ATOM 736 C C . VAL A 1 92 ? 1.317 1.695 10.247 1.00 88.50 92 VAL A C 1
ATOM 738 O O . VAL A 1 92 ? 1.324 2.218 9.133 1.00 88.50 92 VAL A O 1
ATOM 741 N N . ARG A 1 93 ? 2.405 1.100 10.750 1.00 88.12 93 ARG A N 1
ATOM 742 C CA . ARG A 1 93 ? 3.672 0.986 10.015 1.00 88.12 93 ARG A CA 1
ATOM 743 C C . ARG A 1 93 ? 3.513 0.139 8.755 1.00 88.12 93 ARG A C 1
ATOM 745 O O . ARG A 1 93 ? 3.990 0.544 7.699 1.00 88.12 93 ARG A O 1
ATOM 752 N N . LEU A 1 94 ? 2.827 -1.000 8.852 1.00 86.38 94 LEU A N 1
ATOM 753 C CA . LEU A 1 94 ? 2.512 -1.855 7.708 1.00 86.38 94 LEU A CA 1
ATOM 754 C C . LEU A 1 94 ? 1.644 -1.120 6.686 1.00 86.38 94 LEU A C 1
ATOM 756 O O . LEU A 1 94 ? 1.977 -1.125 5.503 1.00 86.38 94 LEU A O 1
ATOM 760 N N . GLY A 1 95 ? 0.609 -0.420 7.157 1.00 84.38 95 GLY A N 1
ATOM 761 C CA . GLY A 1 95 ? -0.218 0.446 6.326 1.00 84.38 95 GLY A CA 1
ATOM 762 C C . GLY A 1 95 ? 0.610 1.479 5.567 1.00 84.38 95 GLY A C 1
ATOM 763 O O . GLY A 1 95 ? 0.529 1.556 4.349 1.00 84.38 95 GLY A O 1
ATOM 764 N N . ARG A 1 96 ? 1.478 2.225 6.258 1.00 84.50 96 ARG A N 1
ATOM 765 C CA . ARG A 1 96 ? 2.354 3.222 5.623 1.00 84.50 96 ARG A CA 1
ATOM 766 C C . ARG A 1 96 ? 3.303 2.609 4.593 1.00 84.50 96 ARG A C 1
ATOM 768 O O . ARG A 1 96 ? 3.462 3.194 3.530 1.00 84.50 96 ARG A O 1
ATOM 775 N N . LYS A 1 97 ? 3.901 1.443 4.870 1.00 83.56 97 LYS A N 1
ATOM 776 C CA . LYS A 1 97 ? 4.798 0.755 3.921 1.00 83.56 97 LYS A CA 1
ATOM 777 C C . LYS A 1 97 ? 4.107 0.445 2.588 1.00 83.56 97 LYS A C 1
ATOM 779 O O . LYS A 1 97 ? 4.708 0.670 1.546 1.00 83.56 97 LYS A O 1
ATOM 784 N N . ARG A 1 98 ? 2.842 0.014 2.609 1.00 81.38 98 ARG A N 1
ATOM 785 C CA . ARG A 1 98 ? 2.045 -0.213 1.390 1.00 81.38 98 ARG A CA 1
ATOM 786 C C . ARG A 1 98 ? 1.951 1.046 0.523 1.00 81.38 98 ARG A C 1
ATOM 788 O O . ARG A 1 98 ? 2.184 0.997 -0.677 1.00 81.38 98 ARG A O 1
ATOM 795 N N . TRP A 1 99 ? 1.667 2.185 1.149 1.00 76.44 99 TRP A N 1
ATOM 796 C CA . TRP A 1 99 ? 1.546 3.473 0.457 1.00 76.44 99 TRP A CA 1
ATOM 797 C C . TRP A 1 99 ? 2.875 3.991 -0.093 1.00 76.44 99 TRP A C 1
ATOM 799 O O . TRP A 1 99 ? 2.901 4.665 -1.116 1.00 76.44 99 TRP A O 1
ATOM 809 N N . VAL A 1 100 ? 3.991 3.658 0.556 1.00 78.75 100 VAL A N 1
ATOM 810 C CA . VAL A 1 100 ? 5.330 3.963 0.034 1.00 78.75 100 VAL A CA 1
ATOM 811 C C . VAL A 1 100 ? 5.576 3.241 -1.296 1.00 78.75 100 VAL A C 1
ATOM 813 O O . VAL A 1 100 ? 6.196 3.825 -2.181 1.00 78.75 100 VAL A O 1
ATOM 816 N N . ILE A 1 101 ? 5.065 2.015 -1.455 1.00 78.69 101 ILE A N 1
ATOM 817 C CA . ILE A 1 101 ? 5.155 1.245 -2.707 1.00 78.69 101 ILE A CA 1
ATOM 818 C C . ILE A 1 101 ? 4.302 1.897 -3.801 1.00 78.69 101 ILE A C 1
ATOM 820 O O . ILE A 1 101 ? 4.775 2.082 -4.918 1.00 78.69 101 ILE A O 1
ATOM 824 N N . GLU A 1 102 ? 3.071 2.296 -3.480 1.00 78.31 102 GLU A N 1
ATOM 825 C CA . GLU A 1 102 ? 2.190 3.012 -4.414 1.00 78.31 102 GLU A CA 1
ATOM 826 C C . GLU A 1 102 ? 2.845 4.310 -4.914 1.00 78.31 102 GLU A C 1
ATOM 828 O O . GLU A 1 102 ? 2.961 4.522 -6.121 1.00 78.31 102 GLU A O 1
ATOM 833 N N . GLY A 1 103 ? 3.398 5.112 -3.996 1.00 77.06 103 GLY A N 1
ATOM 834 C CA . GLY A 1 103 ? 4.129 6.333 -4.338 1.00 77.06 103 GLY A CA 1
ATOM 835 C C . GLY A 1 103 ? 5.395 6.086 -5.168 1.00 77.06 103 GLY A C 1
ATOM 836 O O . GLY A 1 103 ? 5.730 6.907 -6.025 1.00 77.06 103 GLY A O 1
ATOM 837 N N . PHE A 1 104 ? 6.083 4.955 -4.969 1.00 80.44 104 PHE A N 1
ATOM 838 C CA . PHE A 1 104 ? 7.186 4.541 -5.840 1.00 80.44 104 PHE A CA 1
ATOM 839 C C . PHE A 1 104 ? 6.690 4.287 -7.266 1.00 80.44 104 PHE A C 1
ATOM 841 O O . PHE A 1 104 ? 7.223 4.882 -8.199 1.00 80.44 104 PHE A O 1
ATOM 848 N N . PHE A 1 105 ? 5.657 3.458 -7.448 1.00 77.75 105 PHE A N 1
ATOM 849 C CA . PHE A 1 105 ? 5.145 3.134 -8.782 1.00 77.75 105 PHE A CA 1
ATOM 850 C C . PHE A 1 105 ? 4.571 4.355 -9.502 1.00 77.75 105 PHE A C 1
ATOM 852 O O . PHE A 1 105 ? 4.785 4.507 -10.702 1.00 77.75 105 PHE A O 1
ATOM 859 N N . GLU A 1 106 ? 3.882 5.245 -8.792 1.00 80.88 106 GLU A N 1
ATOM 860 C CA . GLU A 1 106 ? 3.407 6.515 -9.347 1.00 80.88 106 GLU A CA 1
ATOM 861 C C . GLU A 1 106 ? 4.580 7.386 -9.818 1.00 80.88 106 GLU A C 1
ATOM 863 O O . GLU A 1 106 ? 4.611 7.843 -10.961 1.00 80.88 106 GLU A O 1
ATOM 868 N N . THR A 1 107 ? 5.611 7.533 -8.984 1.00 79.06 107 THR A N 1
ATOM 869 C CA . THR A 1 107 ? 6.816 8.289 -9.347 1.00 79.06 107 THR A CA 1
ATOM 870 C C . THR A 1 107 ? 7.541 7.656 -10.535 1.00 79.06 107 THR A C 1
ATOM 872 O O . THR A 1 107 ? 7.913 8.356 -11.478 1.00 79.06 107 THR A O 1
ATOM 875 N N . ALA A 1 108 ? 7.724 6.336 -10.518 1.00 74.50 108 ALA A N 1
ATOM 876 C CA . ALA A 1 108 ? 8.432 5.603 -11.555 1.00 74.50 108 ALA A CA 1
ATOM 877 C C . ALA A 1 108 ? 7.700 5.672 -12.901 1.00 74.50 108 ALA A C 1
ATOM 879 O O . ALA A 1 108 ? 8.347 5.818 -13.938 1.00 74.50 108 ALA A O 1
ATOM 880 N N . LYS A 1 109 ? 6.358 5.658 -12.897 1.00 77.06 109 LYS A N 1
ATOM 881 C CA . LYS A 1 109 ? 5.544 5.837 -14.109 1.00 77.06 109 LYS A CA 1
ATOM 882 C C . LYS A 1 109 ? 5.875 7.124 -14.852 1.00 77.06 109 LYS A C 1
ATOM 884 O O . LYS A 1 109 ? 6.024 7.084 -16.072 1.00 77.06 109 LYS A O 1
ATOM 889 N N . HIS A 1 110 ? 6.026 8.227 -14.123 1.00 76.25 110 HIS A N 1
ATOM 890 C CA . HIS A 1 110 ? 6.328 9.530 -14.712 1.00 76.25 110 HIS A CA 1
ATOM 891 C C . HIS A 1 110 ? 7.823 9.734 -14.987 1.00 76.25 110 HIS A C 1
ATOM 893 O O . HIS A 1 110 ? 8.180 10.276 -16.027 1.00 76.25 110 HIS A O 1
ATOM 899 N N . GLN A 1 111 ? 8.706 9.301 -14.083 1.00 71.88 111 GLN A N 1
ATOM 900 C CA . GLN A 1 111 ? 10.147 9.556 -14.208 1.00 71.88 111 GLN A CA 1
ATOM 901 C C . GLN A 1 111 ? 10.823 8.645 -15.240 1.00 71.88 111 GLN A C 1
ATOM 903 O O . GLN A 1 111 ? 11.629 9.130 -16.033 1.00 71.88 111 GLN A O 1
ATOM 908 N N . PHE A 1 112 ? 10.464 7.357 -15.267 1.00 67.75 112 PHE A N 1
ATOM 909 C CA . PHE A 1 112 ? 11.018 6.362 -16.197 1.00 67.75 112 PHE A CA 1
ATOM 910 C C . PHE A 1 112 ? 10.140 6.134 -17.437 1.00 67.75 112 PHE A C 1
ATOM 912 O O . PHE A 1 112 ? 10.433 5.254 -18.241 1.00 67.75 112 PHE A O 1
ATOM 919 N N . GLY A 1 113 ? 9.047 6.889 -17.600 1.00 69.19 113 GLY A N 1
ATOM 920 C CA . GLY A 1 113 ? 8.171 6.765 -18.767 1.00 69.19 113 GLY A CA 1
ATOM 921 C C . GLY A 1 113 ? 7.460 5.411 -18.871 1.00 69.19 113 GLY A C 1
ATOM 922 O O . GLY A 1 113 ? 7.080 5.006 -19.969 1.00 69.19 113 GLY A O 1
ATOM 923 N N . LEU A 1 114 ? 7.240 4.700 -17.752 1.00 70.62 114 LEU A N 1
ATOM 924 C CA . LEU A 1 114 ? 6.564 3.389 -17.769 1.00 70.62 114 LEU A CA 1
ATOM 925 C C . LEU A 1 114 ? 5.129 3.471 -18.324 1.00 70.62 114 LEU A C 1
ATOM 927 O O . LEU A 1 114 ? 4.575 2.449 -18.722 1.00 70.62 114 LEU A O 1
ATOM 931 N N . HIS A 1 115 ? 4.532 4.669 -18.357 1.00 68.31 115 HIS A N 1
ATOM 932 C CA . HIS A 1 115 ? 3.228 4.929 -18.975 1.00 68.31 115 HIS A CA 1
ATOM 933 C C . HIS A 1 115 ? 3.237 4.764 -20.508 1.00 68.31 115 HIS A C 1
ATOM 935 O O . HIS A 1 115 ? 2.197 4.505 -21.105 1.00 68.31 115 HIS A O 1
ATOM 941 N N . CYS A 1 116 ? 4.396 4.885 -21.160 1.00 64.75 116 CYS A N 1
ATOM 942 C CA . CYS A 1 116 ? 4.506 4.824 -22.619 1.00 64.75 116 CYS A CA 1
ATOM 943 C C . CYS A 1 116 ? 4.579 3.389 -23.171 1.00 64.75 116 CYS A C 1
ATOM 945 O O . CYS A 1 116 ? 4.544 3.196 -24.385 1.00 64.75 116 CYS A O 1
ATOM 947 N N . PHE A 1 117 ? 4.678 2.368 -22.313 1.00 63.62 117 PHE A N 1
ATOM 948 C CA . PHE A 1 117 ? 4.788 0.980 -22.758 1.00 63.62 117 PHE A CA 1
ATOM 949 C C . PHE A 1 117 ? 3.410 0.350 -22.969 1.00 63.62 117 PHE A C 1
ATOM 951 O O . PHE A 1 117 ? 2.553 0.365 -22.087 1.00 63.62 117 PHE A O 1
ATOM 958 N N . GLY A 1 118 ? 3.203 -0.235 -24.152 1.00 58.34 118 GLY A N 1
ATOM 959 C CA . GLY A 1 118 ? 1.933 -0.831 -24.560 1.00 58.34 118 GLY A CA 1
ATOM 960 C C . GLY A 1 118 ? 1.541 -2.053 -23.727 1.00 58.34 118 GLY A C 1
ATOM 961 O O . GLY A 1 118 ? 1.828 -3.183 -24.111 1.00 58.34 118 GLY A O 1
ATOM 962 N N . GLN A 1 119 ? 0.800 -1.838 -22.638 1.00 73.75 119 GLN A N 1
ATOM 963 C CA . GLN A 1 119 ? 0.233 -2.889 -21.771 1.00 73.75 119 GLN A CA 1
ATOM 964 C C . GLN A 1 119 ? -0.869 -3.727 -22.449 1.00 73.75 119 GLN A C 1
ATOM 966 O O . GLN A 1 119 ? -1.382 -4.675 -21.864 1.00 73.75 119 GLN A O 1
ATOM 971 N N . ARG A 1 120 ? -1.230 -3.406 -23.698 1.00 74.12 120 ARG A N 1
ATOM 972 C CA . ARG A 1 120 ? -2.258 -4.114 -24.479 1.00 74.12 120 ARG A CA 1
ATOM 973 C C . ARG A 1 120 ? -1.812 -5.482 -25.005 1.00 74.12 120 ARG A C 1
ATOM 975 O O . ARG A 1 120 ? -2.647 -6.243 -25.476 1.00 74.12 120 ARG A O 1
ATOM 982 N N . THR A 1 121 ? -0.518 -5.808 -24.946 1.00 81.06 121 THR A N 1
ATOM 983 C CA . THR A 1 121 ? 0.022 -7.091 -25.429 1.00 81.06 121 THR A CA 1
ATOM 984 C C . THR A 1 121 ? 0.730 -7.846 -24.307 1.00 81.06 121 THR A C 1
ATOM 986 O O . THR A 1 121 ? 1.348 -7.228 -23.440 1.00 81.06 121 THR A O 1
ATOM 989 N N . LYS A 1 122 ? 0.706 -9.190 -24.340 1.00 81.56 122 LYS A N 1
ATOM 990 C CA . LYS A 1 122 ? 1.414 -10.035 -23.354 1.00 81.56 122 LYS A CA 1
ATOM 991 C C . LYS A 1 122 ? 2.901 -9.666 -23.256 1.00 81.56 122 LYS A C 1
ATOM 993 O O . LYS A 1 122 ? 3.423 -9.485 -22.162 1.00 81.56 122 LYS A O 1
ATOM 998 N N . LEU A 1 123 ? 3.561 -9.476 -24.402 1.00 78.81 123 LEU A N 1
ATOM 999 C CA . LEU A 1 123 ? 4.966 -9.063 -24.468 1.00 78.81 123 LEU A CA 1
ATOM 1000 C C . LEU A 1 123 ? 5.199 -7.681 -23.838 1.00 78.81 123 LEU A C 1
ATOM 1002 O O . LEU A 1 123 ? 6.194 -7.475 -23.145 1.00 78.81 123 LEU A O 1
ATOM 1006 N N . GLY A 1 124 ? 4.273 -6.743 -24.043 1.00 77.81 124 GLY A N 1
ATOM 1007 C CA . GLY A 1 124 ? 4.316 -5.424 -23.418 1.00 77.81 124 GLY A CA 1
ATOM 1008 C C . GLY A 1 124 ? 4.220 -5.479 -21.893 1.00 77.81 124 GLY A C 1
ATOM 1009 O O . GLY A 1 124 ? 4.966 -4.770 -21.221 1.00 77.81 124 GLY A O 1
ATOM 1010 N N . VAL A 1 125 ? 3.388 -6.369 -21.340 1.00 81.00 125 VAL A N 1
ATOM 1011 C CA . VAL A 1 125 ? 3.296 -6.596 -19.886 1.00 81.00 125 VAL A CA 1
ATOM 1012 C C . VAL A 1 125 ? 4.612 -7.139 -19.322 1.00 81.00 125 VAL A C 1
ATOM 1014 O O . VAL A 1 125 ? 5.100 -6.614 -18.324 1.00 81.00 125 VAL A O 1
ATOM 1017 N N . TYR A 1 126 ? 5.240 -8.125 -19.975 1.00 79.06 126 TYR A N 1
ATOM 1018 C CA . TYR A 1 126 ? 6.545 -8.640 -19.533 1.00 79.06 126 TYR A CA 1
ATOM 1019 C C . TYR A 1 126 ? 7.629 -7.560 -19.540 1.00 79.06 126 TYR A C 1
ATOM 1021 O O . TYR A 1 126 ? 8.352 -7.402 -18.556 1.00 79.06 126 TYR A O 1
ATOM 1029 N N . ARG A 1 127 ? 7.711 -6.767 -20.616 1.00 78.81 127 ARG A N 1
ATOM 1030 C CA . ARG A 1 127 ? 8.651 -5.638 -20.703 1.00 78.81 127 ARG A CA 1
ATOM 1031 C C . ARG A 1 127 ? 8.402 -4.620 -19.593 1.00 78.81 127 ARG A C 1
ATOM 1033 O O . ARG A 1 127 ? 9.348 -4.175 -18.951 1.00 78.81 127 ARG A O 1
ATOM 1040 N N . TRP A 1 128 ? 7.138 -4.297 -19.329 1.00 81.19 128 TRP A N 1
ATOM 1041 C CA . TRP A 1 128 ? 6.751 -3.371 -18.268 1.00 81.19 128 TRP A CA 1
ATOM 1042 C C . TRP A 1 128 ? 7.141 -3.878 -16.870 1.00 81.19 128 TRP A C 1
ATOM 1044 O O . TRP A 1 128 ? 7.650 -3.099 -16.062 1.00 81.19 128 TRP A O 1
ATOM 1054 N N . LEU A 1 129 ? 6.966 -5.174 -16.591 1.00 81.75 129 LEU A N 1
ATOM 1055 C CA . LEU A 1 129 ? 7.370 -5.790 -15.322 1.00 81.75 129 LEU A CA 1
ATOM 1056 C C . LEU A 1 129 ? 8.889 -5.744 -15.122 1.00 81.75 129 LEU A C 1
ATOM 1058 O O . LEU A 1 129 ? 9.351 -5.331 -14.059 1.00 81.75 129 LEU A O 1
ATOM 1062 N N . ILE A 1 130 ? 9.660 -6.111 -16.149 1.00 81.81 130 ILE A N 1
ATOM 1063 C CA . ILE A 1 130 ? 11.129 -6.078 -16.100 1.00 81.81 130 ILE A CA 1
ATOM 1064 C C . ILE A 1 130 ? 11.623 -4.642 -15.888 1.00 81.81 130 ILE A C 1
ATOM 1066 O O . ILE A 1 130 ? 12.458 -4.399 -15.022 1.00 81.81 130 ILE A O 1
ATOM 1070 N N . LEU A 1 131 ? 11.075 -3.670 -16.621 1.00 80.12 131 LEU A N 1
ATOM 1071 C CA . LEU A 1 131 ? 11.444 -2.260 -16.469 1.00 80.12 131 LEU A CA 1
ATOM 1072 C C . LEU A 1 131 ? 11.086 -1.711 -15.087 1.00 80.12 131 LEU A C 1
ATOM 1074 O O . LEU A 1 131 ? 11.870 -0.967 -14.503 1.00 80.12 131 LEU A O 1
ATOM 1078 N N . SER A 1 132 ? 9.936 -2.106 -14.540 1.00 79.88 132 SER A N 1
ATOM 1079 C CA . SER A 1 132 ? 9.532 -1.736 -13.183 1.00 79.88 132 SER A CA 1
ATOM 1080 C C . SER A 1 132 ? 10.482 -2.313 -12.129 1.00 79.88 132 SER A C 1
ATOM 1082 O O . SER A 1 132 ? 10.836 -1.615 -11.179 1.00 79.88 132 SER A O 1
ATOM 1084 N N . LEU A 1 133 ? 10.942 -3.556 -12.319 1.00 83.88 133 LEU A N 1
ATOM 1085 C CA . LEU A 1 133 ? 11.947 -4.188 -11.463 1.00 83.88 133 LEU A CA 1
ATOM 1086 C C . LEU A 1 133 ? 13.292 -3.454 -11.542 1.00 83.88 133 LEU A C 1
ATOM 1088 O O . LEU A 1 133 ? 13.880 -3.147 -10.508 1.00 83.88 133 LEU A O 1
ATOM 1092 N N . ILE A 1 134 ? 13.757 -3.125 -12.749 1.00 80.44 134 ILE A N 1
ATOM 1093 C CA . ILE A 1 134 ? 15.005 -2.377 -12.954 1.00 80.44 134 ILE A CA 1
ATOM 1094 C C . ILE A 1 134 ? 14.911 -0.994 -12.301 1.00 80.44 134 ILE A C 1
ATOM 1096 O O . ILE A 1 134 ? 15.797 -0.618 -11.537 1.00 80.44 134 ILE A O 1
ATOM 1100 N N . ALA A 1 135 ? 13.820 -0.257 -12.528 1.00 79.69 135 ALA A N 1
ATOM 1101 C CA . ALA A 1 135 ? 13.592 1.047 -11.907 1.00 79.69 135 ALA A CA 1
ATOM 1102 C C . ALA A 1 135 ? 13.623 0.970 -10.371 1.00 79.69 135 ALA A C 1
ATOM 1104 O O . ALA A 1 135 ? 14.176 1.858 -9.722 1.00 79.69 135 ALA A O 1
ATOM 1105 N N . TYR A 1 136 ? 13.068 -0.100 -9.789 1.00 80.50 136 TYR A N 1
ATOM 1106 C CA . TYR A 1 136 ? 13.104 -0.330 -8.345 1.00 80.50 136 TYR A CA 1
ATOM 1107 C C . TYR A 1 136 ? 14.526 -0.567 -7.845 1.00 80.50 136 TYR A C 1
ATOM 1109 O O . TYR A 1 136 ? 14.943 0.085 -6.891 1.00 80.50 136 TYR A O 1
ATOM 1117 N N . MET A 1 137 ? 15.286 -1.440 -8.512 1.00 82.31 137 MET A N 1
ATOM 1118 C CA . MET A 1 137 ? 16.676 -1.720 -8.146 1.00 82.31 137 MET A CA 1
ATOM 1119 C C . MET A 1 137 ? 17.545 -0.461 -8.228 1.00 82.31 137 MET A C 1
ATOM 1121 O O . MET A 1 137 ? 18.305 -0.191 -7.304 1.00 82.31 137 MET A O 1
ATOM 1125 N N . LEU A 1 138 ? 17.390 0.350 -9.281 1.00 76.19 138 LEU A N 1
ATOM 1126 C CA . LEU A 1 138 ? 18.135 1.603 -9.449 1.00 76.19 138 LEU A CA 1
ATOM 1127 C C . LEU A 1 138 ? 17.775 2.636 -8.372 1.00 76.19 138 LEU A C 1
ATOM 1129 O O . LEU A 1 138 ? 1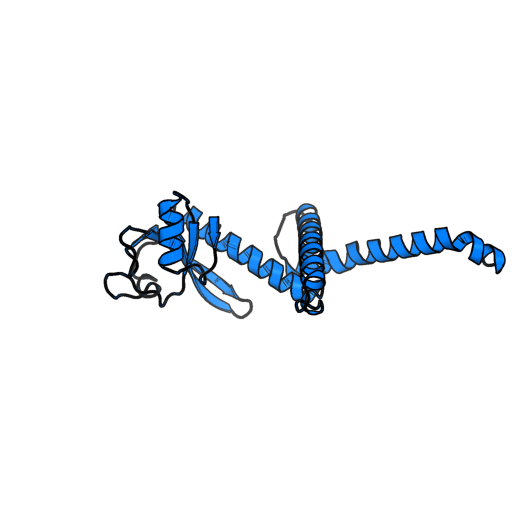8.661 3.260 -7.791 1.00 76.19 138 LEU A O 1
ATOM 1133 N N . ALA A 1 139 ? 16.483 2.811 -8.077 1.00 74.00 139 ALA A N 1
ATOM 1134 C CA . ALA A 1 139 ? 16.049 3.730 -7.029 1.00 74.00 139 ALA A CA 1
ATOM 1135 C C . ALA A 1 139 ? 16.523 3.265 -5.644 1.00 74.00 139 ALA A C 1
ATOM 1137 O O . ALA A 1 139 ? 17.016 4.071 -4.861 1.00 74.00 139 ALA A O 1
ATOM 1138 N N . TYR A 1 140 ? 16.423 1.968 -5.356 1.00 78.06 140 TYR A N 1
ATOM 1139 C CA . TYR A 1 140 ? 16.915 1.390 -4.109 1.00 78.06 140 TYR A CA 1
ATOM 1140 C C . TYR A 1 140 ? 18.432 1.552 -3.960 1.00 78.06 140 TYR A C 1
ATOM 1142 O O . TYR A 1 140 ? 18.908 1.923 -2.890 1.00 78.06 140 TYR A O 1
ATOM 1150 N N . TRP A 1 141 ? 19.184 1.345 -5.045 1.00 76.69 141 TRP A N 1
ATOM 1151 C CA . TRP A 1 141 ? 20.629 1.546 -5.059 1.00 76.69 141 TRP A CA 1
ATOM 1152 C C . TRP A 1 141 ? 20.990 2.980 -4.663 1.00 76.69 141 TRP A C 1
ATOM 1154 O O . TRP A 1 141 ? 21.814 3.185 -3.782 1.00 76.69 141 TRP A O 1
ATOM 1164 N N . ILE A 1 142 ? 20.334 3.987 -5.240 1.00 70.88 142 ILE A N 1
ATOM 1165 C CA . ILE A 1 142 ? 20.625 5.393 -4.913 1.00 70.88 142 ILE A CA 1
ATOM 1166 C C . ILE A 1 142 ? 20.215 5.766 -3.491 1.00 70.88 142 ILE A C 1
ATOM 1168 O O . ILE A 1 142 ? 20.931 6.528 -2.847 1.00 70.88 142 ILE A O 1
ATOM 1172 N N . ASP A 1 143 ? 19.104 5.228 -2.986 1.00 70.50 143 ASP A N 1
ATOM 1173 C CA . ASP A 1 143 ? 18.704 5.437 -1.590 1.00 70.50 143 ASP A CA 1
ATOM 1174 C C . ASP A 1 143 ? 19.773 4.912 -0.617 1.00 70.50 143 ASP A C 1
ATOM 1176 O O . ASP A 1 143 ? 20.107 5.594 0.352 1.00 70.50 143 ASP A O 1
ATOM 1180 N N . LEU A 1 144 ? 20.387 3.764 -0.929 1.00 73.69 144 LEU A N 1
ATOM 1181 C CA . LEU A 1 144 ? 21.472 3.175 -0.137 1.00 73.69 144 LEU A CA 1
ATOM 1182 C C . LEU A 1 144 ? 22.733 4.056 -0.106 1.00 73.69 144 LEU A C 1
ATOM 1184 O O . LEU A 1 144 ? 23.395 4.145 0.926 1.00 73.69 144 LEU A O 1
ATOM 1188 N N . TRP A 1 145 ? 23.050 4.718 -1.222 1.00 68.00 145 TRP A N 1
ATOM 1189 C CA . TRP A 1 145 ? 24.191 5.636 -1.328 1.00 68.00 145 TRP A CA 1
ATOM 1190 C C . TRP A 1 145 ? 23.914 7.026 -0.740 1.00 68.00 145 TRP A C 1
ATOM 1192 O O . TRP A 1 145 ? 24.852 7.772 -0.457 1.00 68.00 145 TRP A O 1
ATOM 1202 N N . SER A 1 146 ? 22.648 7.393 -0.527 1.00 60.81 146 SER A N 1
ATOM 1203 C CA . SER A 1 146 ? 22.290 8.651 0.124 1.00 60.81 146 SER A CA 1
ATOM 1204 C C . SER A 1 146 ? 22.357 8.508 1.646 1.00 60.81 146 SER A C 1
ATOM 1206 O O . SER A 1 146 ? 21.528 7.841 2.259 1.00 60.81 146 SER A O 1
ATOM 1208 N N . TRP A 1 147 ? 23.352 9.130 2.279 1.00 49.00 147 TRP A N 1
ATOM 1209 C CA . TRP A 1 147 ? 23.444 9.203 3.740 1.00 49.00 147 TRP A CA 1
ATOM 1210 C C . TRP A 1 147 ? 23.051 10.605 4.236 1.00 49.00 147 TRP A C 1
ATOM 1212 O O . TRP A 1 147 ? 23.649 11.583 3.784 1.00 49.00 147 TRP A O 1
ATOM 1222 N N . PRO A 1 148 ? 22.082 10.741 5.166 1.00 57.03 148 PRO A N 1
ATOM 1223 C CA . PRO A 1 148 ? 21.206 9.696 5.707 1.00 57.03 148 PRO A CA 1
ATOM 1224 C C . PRO A 1 148 ? 20.139 9.246 4.683 1.00 57.03 148 PRO A C 1
ATOM 1226 O O . PRO A 1 148 ? 19.713 10.068 3.868 1.00 57.03 148 PRO A O 1
ATOM 1229 N N . PRO A 1 149 ? 19.652 7.987 4.743 1.00 57.69 149 PRO A N 1
ATOM 1230 C CA . PRO A 1 149 ? 18.659 7.471 3.802 1.00 57.69 149 PRO A CA 1
ATOM 1231 C C . PRO A 1 149 ? 17.315 8.163 4.036 1.00 57.69 149 PRO A C 1
ATOM 1233 O O . PRO A 1 149 ? 16.544 7.831 4.942 1.00 57.69 149 PRO A O 1
ATOM 1236 N N . VAL A 1 150 ? 17.041 9.189 3.236 1.00 56.41 150 VAL A N 1
ATOM 1237 C CA . VAL A 1 150 ? 15.762 9.891 3.225 1.00 56.41 150 VAL A CA 1
ATOM 1238 C C . VAL A 1 150 ? 15.032 9.451 1.968 1.00 56.41 150 VAL A C 1
ATOM 1240 O O . VAL A 1 150 ? 15.253 10.014 0.898 1.00 56.41 150 VAL A O 1
ATOM 1243 N N . LEU A 1 151 ? 14.126 8.482 2.128 1.00 60.28 151 LEU A N 1
ATOM 1244 C CA . LEU A 1 151 ? 13.340 7.871 1.053 1.00 60.28 151 LEU A CA 1
ATOM 1245 C C . LEU A 1 151 ? 12.399 8.893 0.381 1.00 60.28 151 LEU A C 1
ATOM 1247 O O . LEU A 1 151 ? 11.194 8.958 0.640 1.00 60.28 151 LEU A O 1
ATOM 1251 N N . LYS A 1 152 ? 12.964 9.741 -0.478 1.00 68.31 152 LYS A N 1
ATOM 1252 C CA . LYS A 1 152 ? 12.276 10.724 -1.318 1.00 68.31 152 LYS A CA 1
ATOM 1253 C C . LYS A 1 152 ? 12.283 10.208 -2.745 1.00 68.31 152 LYS A C 1
ATOM 1255 O O . LYS A 1 152 ? 13.042 10.691 -3.580 1.00 68.31 152 LYS A O 1
ATOM 1260 N N . TRP A 1 153 ? 11.369 9.283 -3.037 1.00 67.56 153 TRP A N 1
ATOM 1261 C CA . TRP A 1 153 ? 11.262 8.614 -4.337 1.00 67.56 153 TRP A CA 1
ATOM 1262 C C . TRP A 1 153 ? 11.402 9.543 -5.543 1.00 67.56 153 TRP A C 1
ATOM 1264 O O . TRP A 1 153 ? 12.100 9.200 -6.490 1.00 67.56 153 TRP A O 1
ATOM 1274 N N . LYS A 1 154 ? 10.804 10.740 -5.504 1.00 70.38 154 LYS A N 1
ATOM 1275 C CA . LYS A 1 154 ? 10.910 11.730 -6.587 1.00 70.38 154 LYS A CA 1
ATOM 1276 C C . LYS A 1 154 ? 12.349 12.177 -6.856 1.00 70.38 154 LYS A C 1
ATOM 1278 O O . LYS A 1 154 ? 12.745 12.269 -8.013 1.00 70.38 154 LYS A O 1
ATOM 1283 N N . ALA A 1 155 ? 13.118 12.457 -5.806 1.00 70.44 155 ALA A N 1
ATOM 1284 C CA . ALA A 1 155 ? 14.513 12.868 -5.933 1.00 70.44 155 ALA A CA 1
ATOM 1285 C C . ALA A 1 155 ? 15.388 11.682 -6.355 1.00 70.44 155 ALA A C 1
ATOM 1287 O O . ALA A 1 155 ? 16.158 11.806 -7.300 1.00 70.44 155 ALA A O 1
ATOM 1288 N N . THR A 1 156 ? 15.193 10.523 -5.723 1.00 68.50 156 THR A N 1
ATOM 1289 C CA . THR A 1 156 ? 15.941 9.291 -5.996 1.00 68.50 156 THR A CA 1
ATOM 1290 C C . THR A 1 156 ? 15.739 8.798 -7.432 1.00 68.50 156 THR A C 1
ATOM 1292 O O . THR A 1 156 ? 16.708 8.490 -8.116 1.00 68.50 156 THR A O 1
ATOM 1295 N N . CYS A 1 157 ? 14.499 8.785 -7.937 1.00 65.00 157 CYS A N 1
ATOM 1296 C CA . CYS A 1 157 ? 14.202 8.378 -9.316 1.00 65.00 157 CYS A CA 1
ATOM 1297 C C . CYS A 1 157 ? 14.755 9.370 -10.346 1.00 65.00 157 CYS A C 1
ATOM 1299 O O . CYS A 1 157 ? 15.245 8.950 -11.391 1.00 65.00 157 CYS A O 1
ATOM 1301 N N . ARG A 1 158 ? 14.701 10.680 -10.062 1.00 71.81 158 ARG A N 1
ATOM 1302 C CA . ARG A 1 158 ? 15.294 11.697 -10.941 1.00 71.81 158 ARG A CA 1
ATOM 1303 C C . ARG A 1 158 ? 16.808 11.524 -11.026 1.00 71.81 158 ARG A C 1
ATOM 1305 O O . ARG A 1 158 ? 17.344 11.484 -12.125 1.00 71.81 158 ARG A O 1
ATOM 1312 N N . LEU A 1 159 ? 17.465 11.351 -9.880 1.00 68.81 159 LEU A N 1
ATOM 1313 C CA . LEU A 1 159 ? 18.910 11.163 -9.811 1.00 68.81 159 LEU A CA 1
ATOM 1314 C C . LEU A 1 159 ? 19.320 9.850 -10.493 1.00 68.81 159 LEU A C 1
ATOM 1316 O O . LEU A 1 159 ? 20.261 9.858 -11.270 1.00 68.81 159 LEU A O 1
ATOM 1320 N N . ALA A 1 160 ? 18.548 8.767 -10.326 1.00 68.12 160 ALA A N 1
ATOM 1321 C CA . ALA A 1 160 ? 18.743 7.511 -11.064 1.00 68.12 160 ALA A CA 1
ATOM 1322 C C . ALA A 1 160 ? 18.681 7.701 -12.572 1.00 68.12 160 ALA A C 1
ATOM 1324 O O . ALA A 1 160 ? 19.507 7.161 -13.304 1.00 68.12 160 ALA A O 1
ATOM 1325 N N . ARG A 1 161 ? 17.711 8.479 -13.047 1.00 66.25 161 ARG A N 1
ATOM 1326 C CA . ARG A 1 161 ? 17.601 8.782 -14.468 1.00 66.25 161 ARG A CA 1
ATOM 1327 C C . ARG A 1 161 ? 18.770 9.636 -14.954 1.00 66.25 161 ARG A C 1
ATOM 1329 O O . ARG A 1 161 ? 19.306 9.363 -16.014 1.00 66.25 161 ARG A O 1
ATOM 1336 N N . GLU A 1 162 ? 19.162 10.657 -14.206 1.00 72.31 162 GLU A N 1
ATOM 1337 C CA . GLU A 1 162 ? 20.214 11.588 -14.624 1.00 72.31 162 GLU A CA 1
ATOM 1338 C C . GLU A 1 162 ? 21.606 10.948 -14.603 1.00 72.31 162 GLU A C 1
ATOM 1340 O O . GLU A 1 162 ? 22.385 11.176 -15.521 1.00 72.31 162 GLU A O 1
ATOM 1345 N N . THR A 1 163 ? 21.916 10.113 -13.609 1.00 67.00 163 THR A N 1
ATOM 1346 C CA . THR A 1 163 ? 23.253 9.520 -13.467 1.00 67.00 163 THR A CA 1
ATOM 1347 C C . THR A 1 163 ? 23.353 8.147 -14.119 1.00 67.00 163 THR A C 1
ATOM 1349 O O . THR A 1 163 ? 24.229 7.919 -14.948 1.00 67.00 163 THR A O 1
ATOM 1352 N N . LEU A 1 164 ? 22.450 7.219 -13.797 1.00 66.75 164 LEU A N 1
ATOM 1353 C CA . LEU A 1 164 ? 22.586 5.825 -14.228 1.00 66.75 164 LEU A CA 1
ATOM 1354 C C . LEU A 1 164 ? 22.170 5.639 -15.686 1.00 66.75 164 LEU A C 1
ATOM 1356 O O . LEU A 1 164 ? 22.822 4.885 -16.402 1.00 66.75 164 LEU A O 1
ATOM 1360 N N . PHE A 1 165 ? 21.144 6.352 -16.161 1.00 64.31 165 PHE A N 1
ATOM 1361 C CA . PHE A 1 165 ? 20.761 6.270 -17.573 1.00 64.31 165 PHE A CA 1
ATOM 1362 C C . PHE A 1 165 ? 21.824 6.896 -18.481 1.00 64.31 165 PHE A C 1
ATOM 1364 O O . PHE A 1 165 ? 22.173 6.304 -19.500 1.00 64.31 165 PHE A O 1
ATOM 1371 N N . ALA A 1 166 ? 22.390 8.042 -18.086 1.00 64.69 166 ALA A N 1
ATOM 1372 C CA . ALA A 1 166 ? 23.499 8.660 -18.807 1.00 64.69 166 ALA A CA 1
ATOM 1373 C C . ALA A 1 166 ? 24.712 7.723 -18.864 1.00 64.69 166 ALA A C 1
ATOM 1375 O O . ALA A 1 166 ? 25.267 7.524 -19.940 1.00 64.69 166 ALA A O 1
ATOM 1376 N N . CYS A 1 167 ? 25.060 7.067 -17.752 1.00 64.88 167 CYS A N 1
ATOM 1377 C CA . CYS A 1 167 ? 26.125 6.067 -17.732 1.00 64.88 167 CYS A CA 1
ATOM 1378 C C . CYS A 1 167 ? 25.831 4.881 -18.661 1.00 64.88 167 CYS A C 1
ATOM 1380 O O . CYS A 1 167 ? 26.714 4.481 -19.407 1.00 64.88 167 CYS A O 1
ATOM 1382 N N . VAL A 1 168 ? 24.613 4.328 -18.667 1.00 70.50 168 VAL A N 1
ATOM 1383 C CA . VAL A 1 168 ? 24.260 3.189 -19.540 1.00 70.50 168 VAL A CA 1
ATOM 1384 C C . VAL A 1 168 ? 24.315 3.573 -21.020 1.00 70.50 168 VAL A C 1
ATOM 1386 O O . VAL A 1 168 ? 24.895 2.835 -21.811 1.00 70.50 168 VAL A O 1
ATOM 1389 N N . VAL A 1 169 ? 23.765 4.732 -21.397 1.00 69.50 169 VAL A N 1
ATOM 1390 C CA . VAL A 1 169 ? 23.838 5.239 -22.779 1.00 69.50 169 VAL A CA 1
ATOM 1391 C C . VAL A 1 169 ? 25.288 5.509 -23.176 1.00 69.50 169 VAL A C 1
ATOM 1393 O O . VAL A 1 169 ? 25.697 5.147 -24.274 1.00 69.50 169 VAL A O 1
ATOM 1396 N N . TRP A 1 170 ? 26.081 6.087 -22.275 1.00 66.88 170 TRP A N 1
ATOM 1397 C CA . TRP A 1 170 ? 27.500 6.344 -22.498 1.00 66.88 170 TRP A CA 1
ATOM 1398 C C . TRP A 1 170 ? 28.307 5.053 -22.664 1.00 66.88 170 TRP A C 1
ATOM 1400 O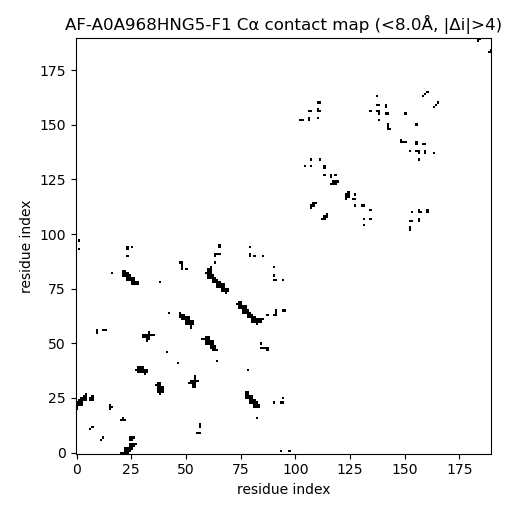 O . TRP A 1 170 ? 29.115 4.949 -23.582 1.00 66.88 170 TRP A O 1
ATOM 1410 N N . PHE A 1 171 ? 28.063 4.040 -21.831 1.00 71.00 171 PHE A N 1
ATOM 1411 C CA . PHE A 1 171 ? 28.702 2.730 -21.952 1.00 71.00 171 PHE A CA 1
ATOM 1412 C C . PHE A 1 171 ? 28.306 2.011 -23.241 1.00 71.00 171 PHE A C 1
ATOM 1414 O O . PHE A 1 171 ? 29.169 1.416 -23.883 1.00 71.00 171 PHE A O 1
ATOM 1421 N N . GLU A 1 172 ? 27.037 2.075 -23.645 1.00 75.44 172 GLU A N 1
ATOM 1422 C CA . GLU A 1 172 ? 26.596 1.487 -24.911 1.00 75.44 172 GLU A CA 1
ATOM 1423 C C . GLU A 1 172 ? 27.207 2.231 -26.102 1.00 75.44 172 GLU A C 1
ATOM 1425 O O . GLU A 1 172 ? 27.681 1.593 -27.037 1.00 75.44 172 GLU A O 1
ATOM 1430 N N . LEU A 1 173 ? 27.306 3.561 -26.040 1.00 71.94 173 LEU A N 1
ATOM 1431 C CA . LEU A 1 173 ? 27.988 4.363 -27.053 1.00 71.94 173 LEU A CA 1
ATOM 1432 C C . LEU A 1 173 ? 29.485 4.029 -27.124 1.00 71.94 173 LEU A C 1
ATOM 1434 O O . LEU A 1 173 ? 29.995 3.804 -28.214 1.00 71.94 173 LEU A O 1
ATOM 1438 N N . LEU A 1 174 ? 30.177 3.896 -25.988 1.00 73.38 174 LEU A N 1
ATOM 1439 C CA . LEU A 1 174 ? 31.579 3.456 -25.938 1.00 73.38 174 LEU A CA 1
ATOM 1440 C C . LEU A 1 174 ? 31.772 2.029 -26.464 1.00 73.38 174 LEU A C 1
ATOM 1442 O O . LEU A 1 174 ? 32.784 1.704 -27.083 1.00 73.38 174 LEU A O 1
ATOM 1446 N N . LYS A 1 175 ? 30.807 1.145 -26.217 1.00 76.06 175 LYS A N 1
ATOM 1447 C CA . LYS A 1 175 ? 30.825 -0.217 -26.747 1.00 76.06 175 LYS A CA 1
ATOM 1448 C C . LYS A 1 175 ? 30.620 -0.209 -28.262 1.00 76.06 175 LYS A C 1
ATOM 1450 O O . LYS A 1 175 ? 31.354 -0.892 -28.969 1.00 76.06 175 LYS A O 1
ATOM 1455 N N . GLN A 1 176 ? 29.679 0.591 -28.757 1.00 74.12 176 GLN A N 1
ATOM 1456 C CA . GLN A 1 176 ? 29.410 0.787 -30.183 1.00 74.12 176 GLN A CA 1
ATOM 1457 C C . GLN A 1 176 ? 30.612 1.398 -30.910 1.00 74.12 176 GLN A C 1
ATOM 1459 O O . GLN A 1 176 ? 30.975 0.908 -31.978 1.00 74.12 176 GLN A O 1
ATOM 1464 N N . THR A 1 177 ? 31.280 2.401 -30.331 1.00 71.31 177 THR A N 1
ATOM 1465 C CA . THR A 1 177 ? 32.502 2.982 -30.909 1.00 71.31 177 THR A CA 1
ATOM 1466 C C . THR A 1 177 ? 33.655 1.987 -30.902 1.00 71.31 177 THR A C 1
ATOM 1468 O O . THR A 1 177 ? 34.386 1.913 -31.881 1.00 71.31 177 THR A O 1
ATOM 1471 N N . ARG A 1 178 ? 33.789 1.154 -29.862 1.00 74.12 178 ARG A N 1
ATOM 1472 C CA . ARG A 1 178 ? 34.805 0.092 -29.814 1.00 74.12 178 ARG A CA 1
ATOM 1473 C C . ARG A 1 178 ? 34.549 -1.023 -30.831 1.00 74.12 178 ARG A C 1
ATOM 1475 O O . ARG A 1 178 ? 35.495 -1.513 -31.435 1.00 74.12 178 ARG A O 1
ATOM 1482 N N . ILE A 1 179 ? 33.291 -1.414 -31.040 1.00 75.31 179 ILE A N 1
ATOM 1483 C CA . ILE A 1 179 ? 32.896 -2.393 -32.070 1.00 75.31 179 ILE A CA 1
ATOM 1484 C C . ILE A 1 179 ? 33.109 -1.807 -33.474 1.00 75.31 179 ILE A C 1
ATOM 1486 O O . ILE A 1 179 ? 33.610 -2.490 -34.363 1.00 75.31 179 ILE A O 1
ATOM 1490 N N . SER A 1 180 ? 32.786 -0.527 -33.654 1.00 72.25 180 SER A N 1
ATOM 1491 C CA . SER A 1 180 ? 32.910 0.190 -34.929 1.00 72.25 180 SER A CA 1
ATOM 1492 C C . SER A 1 180 ? 34.300 0.798 -35.154 1.00 72.25 180 SER A C 1
ATOM 1494 O O . SER A 1 180 ? 34.510 1.476 -36.156 1.00 72.25 180 SER A O 1
ATOM 1496 N N . ALA A 1 181 ? 35.266 0.546 -34.264 1.00 67.31 181 ALA A N 1
ATOM 1497 C CA . ALA A 1 181 ? 36.615 1.108 -34.342 1.00 67.31 181 ALA A CA 1
ATOM 1498 C C . ALA A 1 181 ? 37.338 0.697 -35.635 1.00 67.31 181 ALA A C 1
ATOM 1500 O O . ALA A 1 181 ? 38.021 1.510 -36.250 1.00 67.31 181 ALA A O 1
ATOM 1501 N N . ASN A 1 182 ? 37.109 -0.534 -36.102 1.00 64.38 182 ASN A N 1
ATOM 1502 C CA . ASN A 1 182 ? 37.644 -1.017 -37.378 1.00 64.38 182 ASN A CA 1
ATOM 1503 C C . ASN A 1 182 ? 37.058 -0.265 -38.587 1.00 64.38 182 ASN A C 1
ATOM 1505 O O . ASN A 1 182 ? 37.749 -0.078 -39.583 1.00 64.38 182 ASN A O 1
ATOM 1509 N N . ILE A 1 183 ? 35.803 0.188 -38.496 1.00 64.38 183 ILE A N 1
ATOM 1510 C CA . ILE A 1 183 ? 35.142 0.979 -39.544 1.00 64.38 183 ILE A CA 1
ATOM 1511 C C . ILE A 1 183 ? 35.670 2.420 -39.504 1.00 64.38 183 ILE A C 1
ATOM 1513 O O . ILE A 1 183 ? 36.012 2.974 -40.540 1.00 64.38 183 ILE A O 1
ATOM 1517 N N . ALA A 1 184 ? 35.827 3.013 -38.317 1.00 59.84 184 ALA A N 1
ATOM 1518 C CA . ALA A 1 184 ? 36.411 4.350 -38.164 1.00 59.84 184 ALA A CA 1
ATOM 1519 C C . ALA A 1 184 ? 37.865 4.428 -38.680 1.00 59.84 184 ALA A C 1
ATOM 1521 O O . ALA A 1 184 ? 38.239 5.410 -39.323 1.00 59.84 184 ALA A O 1
ATOM 1522 N N . ALA A 1 185 ? 38.655 3.366 -38.481 1.00 62.34 185 ALA A N 1
ATOM 1523 C CA . ALA A 1 185 ? 40.007 3.246 -39.027 1.00 62.34 185 ALA A CA 1
ATOM 1524 C C . ALA A 1 185 ? 40.029 3.172 -40.568 1.00 62.34 185 ALA A C 1
ATOM 1526 O O . ALA A 1 185 ? 40.929 3.730 -41.189 1.00 62.34 185 ALA A O 1
ATOM 1527 N N . GLN A 1 186 ? 39.022 2.555 -41.203 1.00 63.91 186 GLN A N 1
ATOM 1528 C CA . GLN A 1 186 ? 38.901 2.515 -42.670 1.00 63.91 186 GLN A CA 1
ATOM 1529 C C . GLN A 1 186 ? 38.607 3.886 -43.300 1.00 63.91 186 GLN A C 1
ATOM 1531 O O . GLN A 1 186 ? 38.951 4.099 -44.459 1.00 63.91 186 GLN A O 1
ATOM 1536 N N . TYR A 1 187 ? 38.007 4.817 -42.552 1.00 70.06 187 TYR A N 1
ATOM 1537 C CA . TYR A 1 187 ? 37.695 6.172 -43.024 1.00 70.06 187 TYR A CA 1
ATOM 1538 C C . TYR A 1 187 ? 38.691 7.243 -42.538 1.00 70.06 187 TYR A C 1
ATOM 1540 O O . TYR A 1 187 ? 38.472 8.424 -42.798 1.00 70.06 187 TYR A O 1
ATOM 1548 N N . GLY A 1 188 ? 39.780 6.857 -41.858 1.00 60.38 188 GLY A N 1
ATOM 1549 C CA . GLY A 1 188 ? 40.863 7.770 -41.461 1.00 60.38 188 GLY A CA 1
ATOM 1550 C C . GLY A 1 188 ? 40.596 8.612 -40.207 1.00 60.38 188 GLY A C 1
ATOM 1551 O O . GLY A 1 188 ? 41.170 9.686 -40.067 1.00 60.38 188 GLY A O 1
ATOM 1552 N N . TRP A 1 189 ? 39.721 8.156 -39.306 1.00 54.31 189 TRP A N 1
ATOM 1553 C CA . TRP A 1 189 ? 39.361 8.861 -38.063 1.00 54.31 189 TRP A CA 1
ATOM 1554 C C . TRP A 1 189 ? 40.147 8.363 -36.832 1.00 54.31 189 TRP A C 1
ATOM 1556 O O . TRP A 1 189 ? 39.582 8.254 -35.741 1.00 54.31 189 TRP A O 1
ATOM 1566 N N . VAL A 1 190 ? 41.431 8.023 -37.001 1.00 52.81 190 VAL A N 1
ATOM 1567 C CA . VAL A 1 190 ? 42.361 7.669 -35.909 1.00 52.81 190 VAL A CA 1
ATOM 1568 C C . VAL A 1 190 ? 43.633 8.486 -36.040 1.00 52.81 190 VAL A C 1
ATOM 1570 O O . VAL A 1 190 ? 44.171 8.524 -37.168 1.00 52.81 190 VAL A O 1
#

pLDDT: mean 79.07, std 9.93, range [49.0, 92.25]

Foldseek 3Di:
DEEEQVCVDLVNVVVCVVVVHKYKYKHDQQFAFPVRHGVVVCVVVNDAQDWTHTVNRPDTKGKGWDWDQDPVRDTDIIMIIIPDRDDRVVSVVSVVVVVLVVVLVVLCCVLVVLVVFPPVDPVSVVVSVVSSVVLVVQLVVQLVVDVPNDSPSNVSSNVSCVPVVVVVVVVVVVVVCVVCVVVCVVVPND

Radius of gyration: 23.62 Å; Cα contacts (8 Å, |Δi|>4): 233; chains: 1; bounding box: 67×41×63 Å

Nearest PDB structures (foldseek):
  4dm0-assembly1_A-2  TM=5.454E-01  e=1.429E-04  Escherichia coli
  3ecp-assembly1_A-2  TM=5.049E-01  e=1.054E-04  Escherichia coli
  1mus-assembly1_A-2  TM=4.246E-01  e=3.566E-04  Escherichia coli
  9ftg-assembly1_A  TM=2.004E-01  e=1.183E+00  Desulfofustis sp. PB-SRB1

Mean predicted aligned error: 11.56 Å

Solvent-accessible surface area (backbone atoms only — not comparable to full-atom values): 10579 Å² total; per-residue (Å²): 89,76,48,52,46,86,60,60,42,59,67,52,51,51,54,36,51,74,67,71,50,56,44,40,28,28,41,60,47,80,44,45,30,64,89,69,48,38,53,49,61,45,62,91,75,50,68,72,44,42,70,44,43,40,56,87,48,95,60,64,28,22,32,38,67,50,72,45,78,44,98,85,71,49,69,47,80,43,37,35,38,19,67,50,88,57,57,49,68,56,51,48,50,55,52,51,53,55,51,53,52,53,53,40,53,58,41,42,31,68,70,71,46,58,74,77,55,57,66,90,39,76,68,31,41,54,53,50,51,52,51,52,51,51,54,48,52,47,27,52,51,47,42,72,71,37,84,77,70,70,93,45,54,67,59,34,41,47,49,36,51,64,52,52,47,49,50,51,54,49,51,51,50,54,49,51,49,61,70,41,40,69,58,40,56,76,72,66,73,115

Sequence (190 aa):
MQADTEFGTVSFFNAVHKGSWRPVVGMGGNRKLQDGRCLQDLYRQAKRGLQVYLGGIDYSLSVSWFCLKRAEGKRELRFVVSTYPYSVTYLVRLGRKRWVIEGFFETAKHQFGLHCFGQRTKLGVYRWLILSLIAYMLAYWIDLWSWPPVLKWKATCRLARETLFACVVWFELLKQTRISANIAAQYGWV

Secondary structure (DSSP, 8-state):
-EE-GGG--HHHHHHHHHTT---EEEE-TTPBBTTS-BGGGHHHHS-TTEEEPBTT--S-EEEEEEEEEPTTSPEEEEEEEESS---HHHHHHHHHHHHHHHHHHHHHHHHS-GGGS-TTSHHHHHHHHHHHHHHHHHHHHHHHHSSS----HHHHHHHHIIIIIHHHHHHHHHHHHHHTHHHHHHTT--